Protein AF-A0A2T7UY51-F1 (afdb_monomer)

Secondary structure (DSSP, 8-state):
-------PPP---S-PPP-PPPPPHHHHHHHHTT--TT-S-HHHHHHHHHHHHHHHHHHHHHHHHHHHHHHHHHSPPPTT---TTSHHHHHHHHHHHHHHHHHHHT-GGGHHHHHHHHHHHHHHHHHHGGGGT----HHHHHHHHHHHHHHHHHHHHHHHHHHHHHHTTS-----HHHHHHHHHHHHHHHHHHHHHHHHHHHHHHHHHHHHHHHTTPPPPPPPPPPPPPPPPPPP--

Solvent-accessible surface area (backbone atoms only — not comparable to full-atom values): 13909 Å² total; per-residue (Å²): 131,87,84,88,84,92,75,82,81,77,80,80,71,94,64,79,76,78,80,72,76,77,76,48,73,68,55,49,50,41,62,74,66,65,64,60,92,69,83,77,45,72,64,59,58,50,52,52,51,52,54,49,51,47,44,48,50,13,49,53,50,25,52,53,42,49,53,50,50,49,55,69,63,59,47,68,62,67,89,85,71,67,75,85,74,66,59,59,37,51,51,34,17,50,50,31,14,60,29,38,20,44,38,23,39,47,38,59,83,41,46,81,56,51,51,62,50,52,45,51,48,43,50,50,48,44,68,47,24,50,81,46,71,41,83,62,51,74,62,43,44,49,21,24,45,52,12,33,55,53,19,37,54,53,15,46,59,48,36,51,56,50,46,53,74,75,51,67,88,76,63,84,80,61,56,70,70,52,51,54,50,49,50,52,49,51,51,50,53,52,50,51,54,53,48,56,51,52,52,52,51,50,54,51,54,51,50,53,50,51,52,54,52,61,74,64,55,76,82,81,78,78,76,81,79,80,80,79,80,81,81,84,81,83,87,76,135

Radius of gyration: 41.48 Å; Cα contacts (8 Å, |Δi|>4): 127; chains: 1; bounding box: 120×85×102 Å

Structure (mmCIF, N/CA/C/O backbone):
data_AF-A0A2T7UY51-F1
#
_entry.id   AF-A0A2T7UY51-F1
#
loop_
_atom_site.group_PDB
_atom_site.id
_atom_site.type_symbol
_atom_site.label_atom_id
_atom_site.label_alt_id
_atom_site.label_comp_id
_atom_site.label_asym_id
_atom_site.label_entity_id
_atom_site.label_seq_id
_atom_site.pdbx_PDB_ins_code
_atom_site.Cartn_x
_atom_site.Cartn_y
_atom_site.Cartn_z
_atom_site.occupancy
_atom_site.B_iso_or_equiv
_atom_site.auth_seq_id
_atom_site.auth_comp_id
_atom_site.auth_asym_id
_atom_site.auth_atom_id
_atom_site.pdbx_PDB_model_num
ATOM 1 N N . MET A 1 1 ? -21.934 21.124 75.826 1.00 37.38 1 MET A N 1
ATOM 2 C CA . MET A 1 1 ? -22.721 21.369 74.595 1.00 37.38 1 MET A CA 1
ATOM 3 C C . MET A 1 1 ? -23.613 20.149 74.420 1.00 37.38 1 MET A C 1
ATOM 5 O O . MET A 1 1 ? -23.049 19.090 74.230 1.00 37.38 1 MET A O 1
ATOM 9 N N . VAL A 1 2 ? -24.928 20.116 74.692 1.00 35.59 2 VAL A N 1
ATOM 10 C CA . VAL A 1 2 ? -26.037 21.015 74.280 1.00 35.59 2 VAL A CA 1
ATOM 11 C C . VAL A 1 2 ? -25.872 21.339 72.789 1.00 35.59 2 VAL A C 1
ATOM 13 O O . VAL A 1 2 ? -24.899 22.004 72.455 1.00 35.59 2 VAL A O 1
ATOM 16 N N . TYR A 1 3 ? -26.652 20.771 71.859 1.00 32.38 3 TYR A N 1
ATOM 17 C CA . TYR A 1 3 ? -28.096 20.989 71.699 1.00 32.38 3 TYR A CA 1
ATOM 18 C C . TYR A 1 3 ? -28.912 19.788 71.172 1.00 32.38 3 TYR A C 1
ATOM 20 O O . TYR A 1 3 ? -28.448 18.961 70.396 1.00 32.38 3 TYR A O 1
ATOM 28 N N . TRP A 1 4 ? -30.170 19.806 71.615 1.00 35.03 4 TRP A N 1
ATOM 29 C CA . TRP A 1 4 ? -31.386 19.127 71.167 1.00 35.03 4 TRP A CA 1
ATOM 30 C C . TRP A 1 4 ? -31.671 19.145 69.650 1.00 35.03 4 TRP A C 1
ATOM 32 O O . TRP A 1 4 ? -31.483 20.174 69.006 1.00 35.03 4 TRP A O 1
ATOM 42 N N . PHE A 1 5 ? -32.345 18.101 69.150 1.00 35.81 5 PHE A N 1
ATOM 43 C CA . PHE A 1 5 ? -33.400 18.267 68.141 1.00 35.81 5 PHE A CA 1
ATOM 44 C C . PHE A 1 5 ? -34.608 17.393 68.502 1.00 35.81 5 PHE A C 1
ATOM 46 O O . PHE A 1 5 ? -34.529 16.168 68.532 1.00 35.81 5 PHE A O 1
ATOM 53 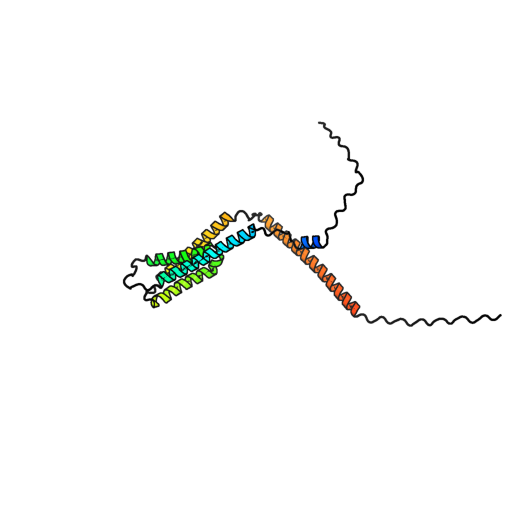N N . ASN A 1 6 ? -35.713 18.066 68.823 1.00 44.56 6 ASN A N 1
ATOM 54 C CA . ASN A 1 6 ? -37.040 17.494 69.000 1.00 44.56 6 ASN A CA 1
ATOM 55 C C . ASN A 1 6 ? -37.660 17.364 67.603 1.00 44.56 6 ASN A C 1
ATOM 57 O O . ASN A 1 6 ? -37.755 18.360 66.888 1.00 44.56 6 ASN A O 1
ATOM 61 N N . GLY A 1 7 ? -38.075 16.164 67.212 1.00 36.84 7 GLY A N 1
ATOM 62 C CA . GLY A 1 7 ? -38.758 15.922 65.946 1.00 36.84 7 GLY A CA 1
ATOM 63 C C . GLY A 1 7 ? -39.739 14.777 66.121 1.00 36.84 7 GLY A C 1
ATOM 64 O O . GLY A 1 7 ? -39.340 13.633 66.308 1.00 36.84 7 GLY A O 1
ATOM 65 N N . GLU A 1 8 ? -41.018 15.120 66.134 1.00 40.91 8 GLU A N 1
ATOM 66 C CA . GLU A 1 8 ? -42.156 14.225 66.299 1.00 40.91 8 GLU A CA 1
ATOM 67 C C . GLU A 1 8 ? -42.127 13.072 65.280 1.00 40.91 8 GLU A C 1
ATOM 69 O O . GLU A 1 8 ? -41.889 13.283 64.091 1.00 40.91 8 GLU A O 1
ATOM 74 N N . LEU A 1 9 ? -42.405 11.843 65.731 1.00 49.28 9 LEU A N 1
ATOM 75 C CA . LEU A 1 9 ? -42.656 10.719 64.828 1.00 49.28 9 LEU A CA 1
ATOM 76 C C . LEU A 1 9 ? -43.932 11.016 64.022 1.00 49.28 9 LEU A C 1
ATOM 78 O O . LEU A 1 9 ? -44.995 11.199 64.628 1.00 49.28 9 LEU A O 1
ATOM 82 N N . PRO A 1 10 ? -43.885 11.045 62.679 1.00 43.53 10 PRO A N 1
ATOM 83 C CA . PRO A 1 10 ? -45.088 11.249 61.894 1.00 43.53 10 PRO A CA 1
ATOM 84 C C . PRO A 1 10 ? -46.026 10.059 62.101 1.00 43.53 10 PRO A C 1
ATOM 86 O O . PRO A 1 10 ? -45.670 8.905 61.857 1.00 43.53 10 PRO A O 1
ATOM 89 N N . LYS A 1 11 ? -47.249 10.350 62.556 1.00 47.25 11 LYS A N 1
ATOM 90 C CA . LYS A 1 11 ? -48.355 9.390 62.595 1.00 47.25 11 LYS A CA 1
ATOM 91 C C . LYS A 1 11 ? -48.517 8.792 61.197 1.00 47.25 11 LYS A C 1
ATOM 93 O O . LYS A 1 11 ? -48.913 9.492 60.266 1.00 47.25 11 LYS A O 1
ATOM 98 N N . ALA A 1 12 ? -48.207 7.505 61.052 1.00 48.09 12 ALA A N 1
ATOM 99 C CA . ALA A 1 12 ? -48.448 6.760 59.828 1.00 48.09 12 ALA A CA 1
ATOM 100 C C . ALA A 1 12 ? -49.965 6.682 59.590 1.00 48.09 12 ALA A C 1
ATOM 102 O O . ALA A 1 12 ? -50.666 5.844 60.154 1.00 48.09 12 ALA A O 1
ATOM 103 N N . ASN A 1 13 ? -50.482 7.608 58.782 1.00 47.03 13 ASN A N 1
ATOM 104 C CA . ASN A 1 13 ? -51.818 7.516 58.213 1.00 47.03 13 ASN A CA 1
ATOM 105 C C . ASN A 1 13 ? -51.905 6.206 57.424 1.00 47.03 13 ASN A C 1
ATOM 107 O O . ASN A 1 13 ? -51.110 5.985 56.513 1.00 47.03 13 ASN A O 1
ATOM 111 N N . GLY A 1 14 ? -52.872 5.356 57.772 1.00 47.03 14 GLY A N 1
ATOM 112 C CA . GLY A 1 14 ? -53.124 4.055 57.153 1.00 47.03 14 GLY A CA 1
ATOM 113 C C . GLY A 1 14 ? -53.541 4.136 55.684 1.00 47.03 14 GLY A C 1
ATOM 114 O O . GLY A 1 14 ? -54.690 3.873 55.344 1.00 47.03 14 GLY A O 1
ATOM 115 N N . ARG A 1 15 ? -52.606 4.469 54.796 1.00 44.69 15 ARG A N 1
ATOM 116 C CA . ARG A 1 15 ? -52.729 4.231 53.357 1.00 44.69 15 ARG A CA 1
ATOM 117 C C . ARG A 1 15 ? -51.635 3.260 52.951 1.00 44.69 15 ARG A C 1
ATOM 119 O O . ARG A 1 15 ? -50.458 3.605 52.986 1.00 44.69 15 ARG A O 1
ATOM 126 N N . CYS A 1 16 ? -52.037 2.046 52.579 1.00 42.81 16 CYS A N 1
ATOM 127 C CA . CYS A 1 16 ? -51.170 1.135 51.845 1.00 42.81 16 CYS A CA 1
ATOM 128 C C . CYS A 1 16 ? -50.574 1.876 50.635 1.00 42.81 16 CYS A C 1
ATOM 130 O O . CYS A 1 16 ? -51.322 2.574 49.940 1.00 42.81 16 CYS A O 1
ATOM 132 N N . PRO A 1 17 ? -49.268 1.734 50.354 1.00 54.78 17 PRO A N 1
ATOM 133 C CA . PRO A 1 17 ? -48.736 2.161 49.069 1.00 54.78 17 PRO A CA 1
ATOM 134 C C . PRO A 1 17 ? -49.501 1.420 47.958 1.00 54.78 17 PRO A C 1
ATOM 136 O O . PRO A 1 17 ? -49.835 0.244 48.141 1.00 54.78 17 PRO A O 1
ATOM 139 N N . PRO A 1 18 ? -49.836 2.076 46.832 1.00 51.22 18 PRO A N 1
ATOM 140 C CA . PRO A 1 18 ? -50.479 1.385 45.725 1.00 51.22 18 PRO A CA 1
ATOM 141 C C . PRO A 1 18 ? -49.569 0.235 45.291 1.00 51.22 18 PRO A C 1
ATOM 143 O O . PRO A 1 18 ? -48.382 0.451 45.048 1.00 51.22 18 PRO A O 1
ATOM 146 N N . MET A 1 19 ? -50.116 -0.983 45.231 1.00 48.59 19 MET A N 1
ATOM 147 C CA . MET A 1 19 ? -49.415 -2.134 44.669 1.00 48.59 19 MET A CA 1
ATOM 148 C C . MET A 1 19 ? -48.977 -1.760 43.255 1.00 48.59 19 MET A C 1
ATOM 150 O O . MET A 1 19 ? -49.805 -1.618 42.352 1.00 48.59 19 MET A O 1
ATOM 154 N N . THR A 1 20 ? -47.678 -1.547 43.068 1.00 56.41 20 THR A N 1
ATOM 155 C CA . THR A 1 20 ? -47.105 -1.410 41.739 1.00 56.41 20 THR A CA 1
ATOM 156 C C . THR A 1 20 ? -47.375 -2.724 41.017 1.00 56.41 20 THR A C 1
ATOM 158 O O . THR A 1 20 ? -47.068 -3.810 41.510 1.00 56.41 20 THR A O 1
ATOM 161 N N . ARG A 1 21 ? -48.074 -2.629 39.886 1.00 60.22 21 ARG A N 1
ATOM 162 C CA . ARG A 1 21 ? -48.453 -3.775 39.060 1.00 60.22 21 ARG A CA 1
ATOM 163 C C . ARG A 1 21 ? -47.192 -4.597 38.777 1.00 60.22 21 ARG A C 1
ATOM 165 O O . ARG A 1 21 ? -46.192 -4.031 38.340 1.00 60.22 21 ARG A O 1
ATOM 172 N N . SER A 1 22 ? -47.225 -5.904 39.038 1.00 60.81 22 SER A N 1
ATOM 173 C CA . SER A 1 22 ? -46.126 -6.795 38.659 1.00 60.81 22 SER A CA 1
ATOM 174 C C . SER A 1 22 ? -45.836 -6.611 37.162 1.00 60.81 22 SER A C 1
ATOM 176 O O . SER A 1 22 ? -46.805 -6.605 36.393 1.00 60.81 22 SER A O 1
ATOM 178 N N . PRO A 1 23 ? -44.565 -6.463 36.740 1.00 65.38 23 PRO A N 1
ATOM 179 C CA . PRO A 1 23 ? -44.225 -6.267 35.334 1.00 65.38 23 PRO A CA 1
ATOM 180 C C . PRO A 1 23 ? -44.875 -7.359 34.491 1.00 65.38 23 PRO A C 1
ATOM 182 O O . PRO A 1 23 ? -44.799 -8.535 34.870 1.00 65.38 23 PRO A O 1
ATOM 185 N N . SER A 1 24 ? -45.544 -6.976 33.402 1.00 78.50 24 SER A N 1
ATOM 186 C CA . SER A 1 24 ? -46.202 -7.954 32.538 1.00 78.50 24 SER A CA 1
ATOM 187 C C . SER A 1 24 ? -45.158 -8.919 31.952 1.00 78.50 24 SER A C 1
ATOM 189 O O . SER A 1 24 ? -43.975 -8.568 31.873 1.00 78.50 24 SER A O 1
ATOM 191 N N . PRO A 1 25 ? -45.545 -10.142 31.550 1.00 70.62 25 PRO A N 1
ATOM 192 C CA . PRO A 1 25 ? -44.625 -11.074 30.898 1.00 70.62 25 PRO A CA 1
ATOM 193 C C . PRO A 1 25 ? -43.895 -10.439 29.707 1.00 70.62 25 PRO A C 1
ATOM 195 O O . PRO A 1 25 ? -42.703 -10.673 29.525 1.00 70.62 25 PRO A O 1
ATOM 198 N N . ASP A 1 26 ? -44.575 -9.552 28.978 1.00 70.75 26 ASP A N 1
ATOM 199 C CA . ASP A 1 26 ? -44.018 -8.806 27.849 1.00 70.75 26 ASP A CA 1
ATOM 200 C C . ASP A 1 26 ? -42.965 -7.777 28.286 1.00 70.75 26 ASP A C 1
ATOM 202 O O . ASP A 1 26 ? -41.946 -7.609 27.616 1.00 70.75 26 ASP A O 1
ATOM 206 N N . ASP A 1 27 ? -43.163 -7.122 29.434 1.00 69.31 27 ASP A N 1
ATOM 207 C CA . ASP A 1 27 ? -42.180 -6.192 30.007 1.00 69.31 27 ASP A CA 1
ATOM 208 C C . ASP A 1 27 ? -40.924 -6.936 30.477 1.00 69.31 27 ASP A C 1
ATOM 210 O O . ASP A 1 27 ? -39.803 -6.455 30.307 1.00 69.31 27 ASP A O 1
ATOM 214 N N . ARG A 1 28 ? -41.099 -8.148 31.019 1.00 70.38 28 ARG A N 1
ATOM 215 C CA . ARG A 1 28 ? -39.989 -9.028 31.416 1.00 70.38 28 ARG A CA 1
ATOM 216 C C . ARG A 1 28 ? -39.234 -9.561 30.204 1.00 70.38 28 ARG A C 1
ATOM 218 O O . ARG A 1 28 ? -38.007 -9.567 30.212 1.00 70.38 28 ARG A O 1
ATOM 225 N N . LEU A 1 29 ? -39.950 -9.949 29.150 1.00 63.75 29 LEU A N 1
ATOM 226 C CA . LEU A 1 29 ? -39.361 -10.388 27.885 1.00 63.75 29 LEU A CA 1
ATOM 227 C C . LEU A 1 29 ? -38.552 -9.269 27.225 1.00 63.75 29 LEU A C 1
ATOM 229 O O . LEU A 1 29 ? -37.437 -9.520 26.779 1.00 63.75 29 LEU 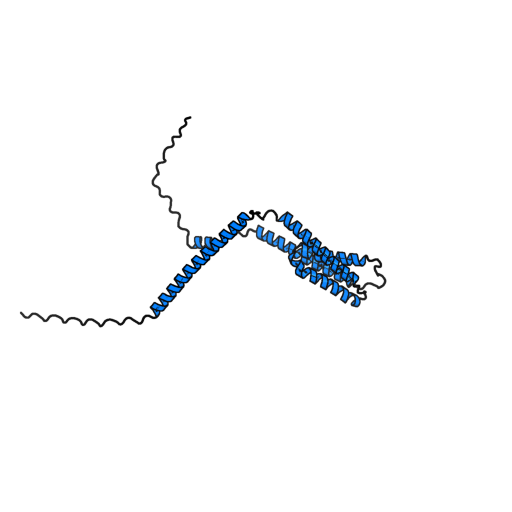A O 1
ATOM 233 N N . LYS A 1 30 ? -39.050 -8.028 27.228 1.00 64.19 30 LYS A N 1
ATOM 234 C CA . LYS A 1 30 ? -38.309 -6.864 26.712 1.00 64.19 30 LYS A CA 1
ATOM 235 C C . LYS A 1 30 ? -37.050 -6.558 27.521 1.00 64.19 30 LYS A C 1
ATOM 237 O O . LYS A 1 30 ? -36.013 -6.263 26.932 1.00 64.19 30 LYS A O 1
ATOM 242 N N . ALA A 1 31 ? -37.121 -6.680 28.848 1.00 62.12 3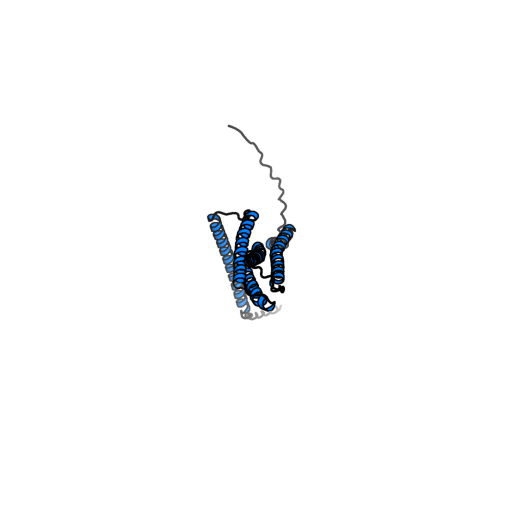1 ALA A N 1
ATOM 243 C CA . ALA A 1 31 ? -35.966 -6.494 29.724 1.00 62.12 31 ALA A CA 1
ATOM 244 C C . ALA A 1 31 ? -34.891 -7.581 29.518 1.00 62.12 31 ALA A C 1
ATOM 246 O O . ALA A 1 31 ? -33.710 -7.256 29.453 1.00 62.12 31 ALA A O 1
ATOM 247 N N . ILE A 1 32 ? -35.290 -8.849 29.345 1.00 58.66 32 ILE A N 1
ATOM 248 C CA . ILE A 1 32 ? -34.374 -9.974 29.065 1.00 58.66 32 ILE A CA 1
ATOM 249 C C . ILE A 1 32 ? -33.762 -9.864 27.662 1.00 58.66 32 ILE A C 1
ATOM 251 O O . ILE A 1 32 ? -32.604 -10.220 27.458 1.00 58.66 32 ILE A O 1
ATOM 255 N N . ARG A 1 33 ? -34.515 -9.345 26.685 1.00 66.50 33 ARG A N 1
ATOM 256 C CA . ARG A 1 33 ? -34.057 -9.200 25.295 1.00 66.50 33 ARG A CA 1
ATOM 257 C C . ARG A 1 33 ? -33.079 -8.040 25.087 1.00 66.50 33 ARG A C 1
ATOM 259 O O . ARG A 1 33 ? -32.552 -7.899 23.989 1.00 66.50 33 ARG A O 1
ATOM 266 N N . GLY A 1 34 ? -32.845 -7.207 26.106 1.00 50.66 34 GLY A N 1
ATOM 267 C CA . GLY A 1 34 ? -31.955 -6.048 26.001 1.00 50.66 34 GLY A CA 1
ATOM 268 C C . GLY A 1 34 ? -32.417 -5.017 24.965 1.00 50.66 34 GLY A C 1
ATOM 269 O O . GLY A 1 34 ? -31.625 -4.192 24.514 1.00 50.66 34 GLY A O 1
ATOM 270 N N . GLU A 1 35 ? -33.690 -5.047 24.562 1.00 50.06 35 GLU A N 1
ATOM 271 C CA . GLU A 1 35 ? -34.240 -4.091 23.606 1.00 50.06 35 GLU A CA 1
ATOM 272 C C . GLU A 1 35 ? -34.571 -2.795 24.345 1.00 50.06 35 GLU A C 1
ATOM 274 O O . GLU A 1 35 ? -35.718 -2.524 24.694 1.00 50.06 35 GLU A O 1
ATOM 279 N N . VAL A 1 36 ? -33.547 -1.976 24.587 1.00 50.66 36 VAL A N 1
ATOM 280 C CA . VAL A 1 36 ? -33.733 -0.541 24.813 1.00 50.66 36 VAL A CA 1
ATOM 281 C C . VAL A 1 36 ? -34.138 0.058 23.459 1.00 50.66 36 VAL A C 1
ATOM 283 O O . VAL A 1 36 ? -33.294 0.124 22.557 1.00 50.66 36 VAL A O 1
ATOM 286 N N . PRO A 1 37 ? -35.398 0.491 23.253 1.00 47.19 37 PRO A N 1
ATOM 287 C CA . PRO A 1 37 ? -35.810 1.085 21.989 1.00 47.19 37 PRO A CA 1
ATOM 288 C C . PRO A 1 37 ? -35.110 2.444 21.863 1.00 47.19 37 PRO A C 1
ATOM 290 O O . PRO A 1 37 ? -35.493 3.407 22.522 1.00 47.19 37 PRO A O 1
ATOM 293 N N . GLY A 1 38 ? -34.037 2.501 21.068 1.00 52.53 38 GLY A N 1
ATOM 294 C CA . GLY A 1 38 ? -33.270 3.728 20.814 1.00 52.53 38 GLY A CA 1
ATOM 295 C C . GLY A 1 38 ? -31.749 3.642 20.996 1.00 52.53 38 GLY A C 1
ATOM 296 O O . GLY A 1 38 ? -31.071 4.629 20.730 1.00 52.53 38 GLY A O 1
ATOM 297 N N . ALA A 1 39 ? -31.179 2.498 21.391 1.00 48.09 39 ALA A N 1
ATOM 298 C CA . ALA A 1 39 ? -29.736 2.379 21.664 1.00 48.09 39 ALA A CA 1
ATOM 299 C C . ALA A 1 39 ? -28.830 2.139 20.429 1.00 48.09 39 ALA A C 1
ATOM 301 O O . ALA A 1 39 ? -27.678 1.743 20.570 1.00 48.09 39 ALA A O 1
ATOM 302 N N . THR A 1 40 ? -29.302 2.420 19.211 1.00 52.94 40 THR A N 1
ATOM 303 C CA . THR A 1 40 ? -28.427 2.646 18.045 1.00 52.94 40 THR A CA 1
ATOM 304 C C . THR A 1 40 ? -28.697 4.049 17.510 1.00 52.94 40 THR A C 1
ATOM 306 O O . THR A 1 40 ? -29.456 4.260 16.570 1.00 52.94 40 THR A O 1
ATOM 309 N N . GLY A 1 41 ? -28.149 5.055 18.193 1.00 57.66 41 GLY A N 1
ATOM 310 C CA . GLY A 1 41 ? -28.334 6.449 17.794 1.00 57.66 41 GLY A CA 1
ATOM 311 C C . GLY A 1 41 ? -27.791 6.733 16.380 1.00 57.66 41 GLY A C 1
ATOM 312 O O . GLY A 1 41 ? -26.857 6.070 15.932 1.00 57.66 41 GLY A O 1
ATOM 313 N N . PRO A 1 42 ? -28.289 7.772 15.682 1.00 66.94 42 PRO A N 1
ATOM 314 C CA . PRO A 1 42 ? -27.785 8.185 14.364 1.00 66.94 42 PRO A CA 1
ATOM 315 C C . PRO A 1 42 ? -26.279 8.505 14.368 1.00 66.94 42 PRO A C 1
ATOM 317 O O . PRO A 1 42 ? -25.619 8.420 13.337 1.00 66.94 42 PRO A O 1
ATOM 320 N N . LEU A 1 43 ? -25.715 8.818 15.538 1.00 54.19 43 LEU A N 1
ATOM 321 C CA . LEU A 1 43 ? -24.288 9.060 15.733 1.00 54.19 43 LEU A CA 1
ATOM 322 C C . LEU A 1 43 ? -23.429 7.802 15.536 1.00 54.19 43 LEU A C 1
ATOM 324 O O . LEU A 1 43 ? -22.371 7.905 14.921 1.00 54.19 43 LEU A O 1
ATOM 328 N N . SER A 1 44 ? -23.871 6.614 15.975 1.00 55.47 44 SER A N 1
ATOM 329 C CA . SER A 1 44 ? -23.102 5.382 15.740 1.00 55.47 44 SER A CA 1
ATOM 330 C C . SER A 1 44 ? -23.124 4.989 14.261 1.00 55.47 44 SER A C 1
ATOM 332 O O . SER A 1 44 ? -22.093 4.594 13.721 1.00 55.47 44 SER A O 1
ATOM 334 N N . ALA A 1 45 ? -24.245 5.208 13.565 1.00 63.41 45 ALA A N 1
ATOM 335 C CA . ALA A 1 45 ? -24.333 5.035 12.114 1.00 63.41 45 ALA A CA 1
ATOM 336 C C . ALA A 1 45 ? -23.409 6.003 11.343 1.00 63.41 45 ALA A C 1
ATOM 338 O O . ALA A 1 45 ? -22.753 5.595 10.384 1.00 63.41 45 ALA A O 1
ATOM 339 N N . LEU A 1 46 ? -23.296 7.263 11.783 1.00 64.94 46 LEU A N 1
ATOM 340 C CA . LEU A 1 46 ? -22.383 8.252 11.192 1.00 64.94 46 LEU A CA 1
ATOM 341 C C . LEU A 1 46 ? -20.903 7.907 11.431 1.00 64.94 46 LEU A C 1
ATOM 343 O O . LEU A 1 46 ? -20.098 8.012 10.507 1.00 64.94 46 LEU A O 1
ATOM 347 N N . ILE A 1 47 ? -20.539 7.442 12.630 1.00 65.12 47 ILE A N 1
ATOM 348 C CA . ILE A 1 47 ? -19.165 7.023 12.971 1.00 65.12 47 ILE A CA 1
ATOM 349 C C . ILE A 1 47 ? -18.755 5.766 12.182 1.00 65.12 47 ILE A C 1
ATOM 351 O O . ILE A 1 47 ? -17.641 5.689 11.650 1.00 65.12 47 ILE A O 1
ATOM 355 N N . VAL A 1 48 ? -19.665 4.797 12.037 1.00 66.06 48 VAL A N 1
ATOM 356 C CA . VAL A 1 48 ? -19.454 3.610 11.189 1.00 66.06 48 VAL A CA 1
ATOM 357 C C . VAL A 1 48 ? -19.290 4.018 9.720 1.00 66.06 48 VAL A C 1
ATOM 359 O O . VAL A 1 48 ? -18.383 3.527 9.048 1.00 66.06 48 VAL A O 1
ATOM 362 N N . GLY A 1 49 ? -20.084 4.975 9.230 1.00 72.62 49 GLY A N 1
ATOM 363 C CA . GLY A 1 49 ? -19.921 5.537 7.885 1.00 72.62 49 GLY A CA 1
ATOM 364 C C . GLY A 1 49 ? -18.567 6.227 7.682 1.00 72.62 49 GLY A C 1
ATOM 365 O O . GLY A 1 49 ? -17.901 6.003 6.672 1.00 72.62 49 GLY A O 1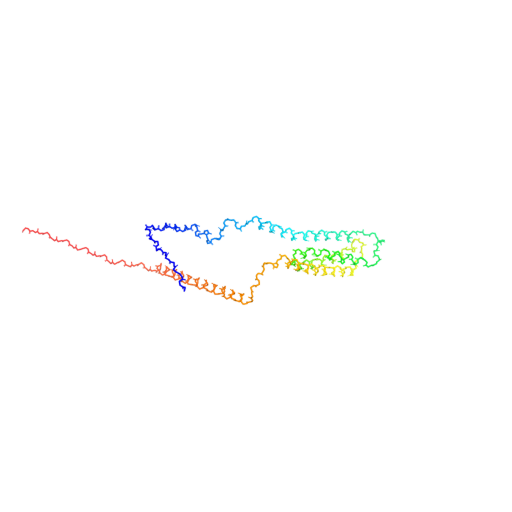
ATOM 366 N N . GLN A 1 50 ? -18.112 7.006 8.665 1.00 80.06 50 GLN A N 1
ATOM 367 C CA . GLN A 1 50 ? -16.848 7.744 8.603 1.00 80.06 50 GLN A CA 1
ATOM 368 C C . GLN A 1 50 ? -15.622 6.815 8.562 1.00 80.06 50 GLN A C 1
ATOM 370 O O . GLN A 1 50 ? -14.706 7.018 7.761 1.00 80.06 50 GLN A O 1
ATOM 375 N N . THR A 1 51 ? -15.600 5.774 9.397 1.00 78.75 51 THR A N 1
ATOM 376 C CA . THR A 1 51 ? -14.502 4.787 9.428 1.00 78.75 51 THR A CA 1
ATOM 377 C C . THR A 1 51 ? -14.494 3.895 8.189 1.00 78.75 51 THR A C 1
ATOM 379 O O . THR A 1 51 ? -13.426 3.547 7.678 1.00 78.75 51 THR A O 1
ATOM 382 N N . TRP A 1 52 ? -15.674 3.575 7.653 1.00 82.94 52 TRP A N 1
ATOM 383 C CA . TRP A 1 52 ? -15.811 2.891 6.374 1.00 82.94 52 TRP A CA 1
ATOM 384 C C . TRP A 1 52 ? -15.233 3.737 5.230 1.00 82.94 52 TRP A C 1
ATOM 386 O O . TRP A 1 52 ? -14.349 3.258 4.521 1.00 82.94 52 TRP A O 1
ATOM 396 N N . LEU A 1 53 ? -15.619 5.013 5.106 1.00 86.31 53 LEU A N 1
ATOM 397 C CA . LEU A 1 53 ? -15.088 5.921 4.077 1.00 86.31 53 LEU A CA 1
ATOM 398 C C . LEU A 1 53 ? -13.560 6.058 4.145 1.00 86.31 53 LEU A C 1
ATOM 400 O O . LEU A 1 53 ? -12.894 5.985 3.114 1.00 86.31 53 LEU A O 1
ATOM 404 N N . TRP A 1 54 ? -12.997 6.180 5.350 1.00 84.25 54 TRP A N 1
ATOM 405 C CA . TRP A 1 54 ? -11.548 6.241 5.567 1.00 84.25 54 TRP A CA 1
ATOM 406 C C . TRP A 1 54 ? -10.816 4.972 5.104 1.00 84.25 54 TRP A C 1
ATOM 408 O O . TRP A 1 54 ? -9.782 5.032 4.441 1.00 84.25 54 TRP A O 1
ATOM 418 N N . ARG A 1 55 ? -11.361 3.789 5.409 1.00 87.81 55 ARG A N 1
ATOM 419 C CA . ARG A 1 55 ? -10.769 2.513 4.970 1.00 87.81 55 ARG A CA 1
ATOM 420 C C . ARG A 1 55 ? -10.813 2.374 3.451 1.00 87.81 55 ARG A C 1
ATOM 422 O O . ARG A 1 55 ? -9.877 1.825 2.864 1.00 87.81 55 ARG A O 1
ATOM 429 N N . TRP A 1 56 ? -11.889 2.831 2.818 1.00 88.69 56 TRP A N 1
ATOM 430 C CA . TRP A 1 56 ? -12.054 2.760 1.367 1.00 88.69 56 TRP A CA 1
ATOM 431 C C . TRP A 1 56 ? -11.198 3.784 0.624 1.00 88.69 56 TRP A C 1
ATOM 433 O O . TRP A 1 56 ? -10.645 3.444 -0.421 1.00 88.69 56 TRP A O 1
ATOM 443 N N . SER A 1 57 ? -11.004 4.988 1.170 1.00 91.62 57 SER A N 1
ATOM 444 C CA . SER A 1 57 ? -10.191 6.022 0.519 1.00 91.62 57 SER A CA 1
ATOM 445 C C . SER A 1 57 ? -8.750 5.569 0.283 1.00 91.62 57 SER A C 1
ATOM 447 O O . SER A 1 57 ? -8.196 5.846 -0.777 1.00 91.62 57 SER A O 1
ATOM 449 N N . GLY A 1 58 ? -8.160 4.811 1.215 1.00 91.44 58 GLY A N 1
ATOM 450 C CA . GLY A 1 58 ? -6.813 4.257 1.046 1.00 91.44 58 GLY A CA 1
ATOM 451 C C . GLY A 1 58 ? -6.705 3.241 -0.092 1.00 91.44 58 GLY A C 1
ATOM 452 O O . GLY A 1 58 ? -5.728 3.260 -0.836 1.00 91.44 58 GLY A O 1
ATOM 453 N N . LEU A 1 59 ? -7.727 2.396 -0.278 1.00 93.56 59 LEU A N 1
ATOM 454 C CA . LEU A 1 59 ? -7.777 1.446 -1.396 1.00 93.56 59 LEU A CA 1
ATOM 455 C C . LEU A 1 59 ? -7.974 2.160 -2.729 1.00 93.56 59 LEU A C 1
ATOM 457 O O . LEU A 1 59 ? -7.267 1.860 -3.684 1.00 93.56 59 LEU A O 1
ATOM 461 N N . VAL A 1 60 ? -8.906 3.116 -2.791 1.00 95.38 60 VAL A N 1
ATOM 462 C CA . VAL A 1 60 ? -9.164 3.899 -4.007 1.00 95.38 60 VAL A CA 1
ATOM 463 C C . VAL A 1 60 ? -7.902 4.647 -4.428 1.00 95.38 60 VAL A C 1
ATOM 465 O O . VAL A 1 60 ? -7.501 4.556 -5.586 1.00 95.38 60 VAL A O 1
ATOM 468 N N . LEU A 1 61 ? -7.235 5.320 -3.487 1.00 94.44 61 LEU A N 1
ATOM 469 C CA . LEU A 1 61 ? -5.988 6.025 -3.767 1.00 94.44 61 LEU A CA 1
ATOM 470 C C . LEU A 1 61 ? -4.876 5.062 -4.206 1.00 94.44 61 LEU A C 1
ATOM 472 O O . LEU A 1 61 ? -4.188 5.346 -5.183 1.00 94.44 61 LEU A O 1
ATOM 476 N N . GLY A 1 62 ? -4.740 3.907 -3.548 1.00 94.94 62 GLY A N 1
ATOM 477 C CA . GLY A 1 62 ? -3.789 2.869 -3.950 1.00 94.94 62 GLY A CA 1
ATOM 478 C C . GLY A 1 62 ? -4.036 2.365 -5.375 1.00 94.94 62 GLY A C 1
ATOM 479 O O . GLY A 1 62 ? -3.110 2.303 -6.175 1.00 94.94 62 GLY A O 1
ATOM 480 N N . VAL A 1 63 ? -5.289 2.082 -5.741 1.00 95.81 63 VAL A N 1
ATOM 481 C CA . VAL A 1 63 ? -5.649 1.665 -7.108 1.00 95.81 63 VAL A CA 1
ATOM 482 C C . VAL A 1 63 ? -5.349 2.769 -8.120 1.00 95.81 63 VAL A C 1
ATOM 484 O O . VAL A 1 63 ? -4.763 2.494 -9.165 1.00 95.81 63 VAL A O 1
ATOM 487 N N . MET A 1 64 ? -5.696 4.022 -7.818 1.00 96.19 64 MET A N 1
ATOM 488 C CA . MET A 1 64 ? -5.384 5.150 -8.698 1.00 96.19 64 MET A CA 1
ATOM 489 C C . MET A 1 64 ? -3.876 5.311 -8.917 1.00 96.19 64 MET A C 1
ATOM 491 O O . MET A 1 64 ? -3.442 5.500 -10.052 1.00 96.19 64 MET A O 1
ATOM 495 N N . LEU A 1 65 ? -3.077 5.195 -7.854 1.00 95.19 65 LEU A N 1
ATOM 496 C CA . LEU A 1 65 ? -1.618 5.253 -7.940 1.00 95.19 65 LEU A CA 1
ATOM 497 C C . LEU A 1 65 ? -1.048 4.065 -8.715 1.00 95.19 65 LEU A C 1
ATOM 499 O O . LEU A 1 65 ? -0.155 4.261 -9.534 1.00 95.19 65 LEU A O 1
ATOM 503 N N . ALA A 1 66 ? -1.587 2.858 -8.528 1.00 95.19 66 ALA A N 1
ATOM 504 C CA . ALA A 1 66 ? -1.176 1.691 -9.299 1.00 95.19 66 ALA A CA 1
ATOM 505 C C . ALA A 1 66 ? -1.391 1.939 -10.797 1.00 95.19 66 ALA A C 1
ATOM 507 O O . ALA A 1 66 ? -0.447 1.820 -11.576 1.00 95.19 66 ALA A O 1
ATOM 508 N N . LEU A 1 67 ? -2.592 2.373 -11.191 1.00 95.00 67 LEU A N 1
ATOM 509 C CA . LEU A 1 67 ? -2.916 2.686 -12.585 1.00 95.00 67 LEU A CA 1
ATOM 510 C C . LEU A 1 67 ? -2.023 3.792 -13.159 1.00 95.00 67 LEU A C 1
ATOM 512 O O . LEU A 1 67 ? -1.581 3.691 -14.306 1.00 95.00 67 LEU A O 1
ATOM 516 N N . LEU A 1 68 ? -1.726 4.825 -12.367 1.00 94.12 68 LEU A N 1
ATOM 517 C CA . LEU A 1 68 ? -0.808 5.892 -12.757 1.00 94.12 68 LEU A CA 1
ATOM 518 C C . LEU A 1 68 ? 0.605 5.349 -13.013 1.00 94.12 68 LEU A C 1
ATOM 520 O O . LEU A 1 68 ? 1.190 5.646 -14.053 1.00 94.12 68 LEU A O 1
ATOM 524 N N . ILE A 1 69 ? 1.128 4.516 -12.108 1.00 92.81 69 ILE A N 1
ATOM 525 C CA . ILE A 1 69 ? 2.448 3.884 -12.243 1.00 92.81 69 ILE A CA 1
ATOM 526 C C . ILE A 1 69 ? 2.491 2.996 -13.491 1.00 92.81 69 ILE A C 1
ATOM 528 O O . ILE A 1 69 ? 3.414 3.140 -14.290 1.00 92.81 69 ILE A O 1
ATOM 532 N N . ALA A 1 70 ? 1.488 2.140 -13.718 1.00 91.69 70 ALA A N 1
ATOM 533 C CA . ALA A 1 70 ? 1.408 1.324 -14.936 1.00 91.69 70 ALA A CA 1
ATOM 534 C C . ALA A 1 70 ? 1.395 2.196 -16.195 1.00 91.69 70 ALA A C 1
ATOM 536 O O . ALA A 1 70 ? 2.122 1.923 -17.143 1.00 91.69 70 ALA A O 1
ATOM 537 N N . SER A 1 71 ? 0.612 3.275 -16.198 1.00 89.00 71 SER A N 1
ATOM 538 C CA . SER A 1 71 ? 0.525 4.180 -17.349 1.00 89.00 71 SER A CA 1
ATOM 539 C C . SER A 1 71 ? 1.870 4.852 -17.649 1.00 89.00 71 SER A C 1
ATOM 541 O O . SER A 1 71 ? 2.265 4.958 -18.806 1.00 89.00 71 SER A O 1
ATOM 543 N N . LEU A 1 72 ? 2.605 5.281 -16.620 1.00 88.00 72 LEU A N 1
ATOM 544 C CA . LEU A 1 72 ? 3.909 5.939 -16.773 1.00 88.00 72 LEU A CA 1
ATOM 545 C C . LEU A 1 72 ? 5.036 4.970 -17.170 1.00 88.00 72 LEU A C 1
ATOM 547 O O . LEU A 1 72 ? 5.941 5.344 -17.916 1.00 88.00 72 LEU A O 1
ATOM 551 N N . THR A 1 73 ? 4.985 3.731 -16.683 1.00 85.56 73 THR A N 1
ATOM 552 C CA . THR A 1 73 ? 6.041 2.726 -16.900 1.00 85.56 73 THR A CA 1
ATOM 553 C C . THR A 1 73 ? 5.839 1.921 -18.182 1.00 85.56 73 THR A C 1
ATOM 555 O O . THR A 1 73 ? 6.813 1.595 -18.856 1.00 85.56 73 THR A O 1
ATOM 558 N N . LEU A 1 74 ? 4.588 1.648 -18.56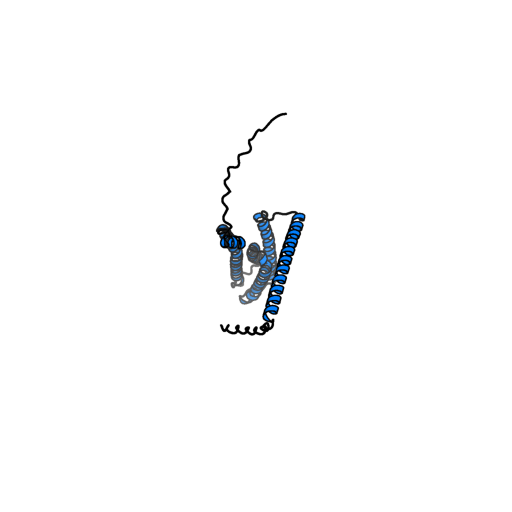4 1.00 85.75 74 LEU A N 1
ATOM 559 C CA . LEU A 1 74 ? 4.243 0.841 -19.739 1.00 85.75 74 LEU A CA 1
ATOM 560 C C . LEU A 1 74 ? 3.939 1.673 -20.988 1.00 85.75 74 LEU A C 1
ATOM 562 O O . LEU A 1 74 ? 3.661 1.113 -22.049 1.00 85.75 74 LEU A O 1
ATOM 566 N N . THR A 1 75 ? 4.000 3.004 -20.904 1.00 84.56 75 THR A N 1
ATOM 567 C CA . THR A 1 75 ? 3.952 3.836 -22.107 1.00 84.56 75 THR A CA 1
ATOM 568 C C . THR A 1 75 ? 5.244 3.663 -22.913 1.00 84.56 75 THR A C 1
ATOM 570 O O . THR A 1 75 ? 6.341 3.766 -22.342 1.00 84.56 75 THR A O 1
ATOM 573 N N . PRO A 1 76 ? 5.146 3.413 -24.235 1.00 75.25 76 PRO A N 1
ATOM 574 C CA . PRO A 1 76 ? 6.315 3.314 -25.096 1.00 75.25 76 PRO A CA 1
ATOM 575 C C . PRO A 1 76 ? 7.077 4.640 -25.058 1.00 75.25 76 PRO A C 1
ATOM 577 O O . PRO A 1 76 ? 6.534 5.682 -25.434 1.00 75.25 76 PRO A O 1
ATOM 580 N N . LEU A 1 77 ? 8.325 4.618 -24.592 1.00 65.12 77 LEU A N 1
ATOM 581 C CA . LEU A 1 77 ? 9.203 5.777 -24.698 1.00 65.12 77 LEU A CA 1
ATOM 582 C C . LEU A 1 77 ? 10.066 5.652 -25.957 1.00 65.12 77 LEU A C 1
ATOM 584 O O . LEU A 1 77 ? 10.596 4.575 -26.227 1.00 65.12 77 LEU A O 1
ATOM 588 N N . PRO A 1 78 ? 10.250 6.743 -26.722 1.00 60.28 78 PRO A N 1
ATOM 589 C CA . PRO A 1 78 ? 11.261 6.772 -27.767 1.00 60.28 78 PRO A CA 1
ATOM 590 C C . PRO A 1 78 ? 12.642 6.567 -27.131 1.00 60.28 78 PRO A C 1
ATOM 592 O O . PRO A 1 78 ? 12.946 7.174 -26.101 1.00 60.28 78 PRO A O 1
ATOM 595 N N . ALA A 1 79 ? 13.469 5.729 -27.762 1.00 56.19 79 ALA A N 1
ATOM 596 C CA . ALA A 1 79 ? 14.772 5.252 -27.274 1.00 56.19 79 ALA A CA 1
ATOM 597 C C . ALA A 1 79 ? 15.776 6.361 -26.882 1.00 56.19 79 ALA A C 1
ATOM 599 O O . ALA A 1 79 ? 16.798 6.095 -26.263 1.00 56.19 79 ALA A O 1
ATOM 600 N N . GLU A 1 80 ? 15.477 7.610 -27.226 1.00 54.31 80 GLU A N 1
ATOM 601 C CA . GLU A 1 80 ? 16.302 8.797 -27.011 1.00 54.31 80 GLU A CA 1
ATOM 602 C C . GLU A 1 80 ? 16.110 9.426 -25.617 1.00 54.31 80 GLU A C 1
ATOM 604 O O . GLU A 1 80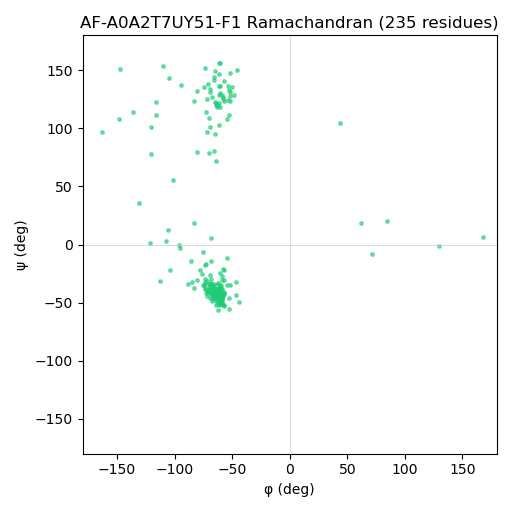 ? 16.920 10.245 -25.189 1.00 54.31 80 GLU A O 1
ATOM 609 N N . ARG A 1 81 ? 15.059 9.038 -24.875 1.00 54.72 81 ARG A N 1
ATOM 610 C CA . ARG A 1 81 ? 14.803 9.483 -23.491 1.00 54.72 81 ARG A CA 1
ATOM 611 C C . ARG A 1 81 ? 15.202 8.426 -22.465 1.00 54.72 81 ARG A C 1
ATOM 613 O O . ARG A 1 81 ? 14.407 8.030 -21.618 1.00 54.72 81 ARG A O 1
ATOM 620 N N . ILE A 1 82 ? 16.455 7.990 -22.516 1.00 55.97 82 ILE A N 1
ATOM 621 C CA . ILE A 1 82 ? 17.050 7.281 -21.381 1.00 55.97 82 ILE A CA 1
ATOM 622 C C . ILE A 1 82 ? 17.303 8.339 -20.305 1.00 55.97 82 ILE A C 1
ATOM 624 O O . ILE A 1 82 ? 18.094 9.257 -20.512 1.00 55.97 82 ILE A O 1
ATOM 628 N N . MET A 1 83 ? 16.607 8.256 -19.170 1.00 56.16 83 MET A N 1
ATOM 629 C CA . MET A 1 83 ? 16.878 9.101 -18.003 1.00 56.16 83 MET A CA 1
ATOM 630 C C . MET A 1 83 ? 18.219 8.672 -17.391 1.00 56.16 83 MET A C 1
ATOM 632 O O . MET A 1 83 ? 18.301 7.935 -16.414 1.00 56.16 83 MET A O 1
ATOM 636 N N . THR A 1 84 ? 19.309 9.109 -18.017 1.00 53.50 84 THR A N 1
ATOM 637 C CA . THR A 1 84 ? 20.681 8.829 -17.600 1.00 53.50 84 THR A CA 1
ATOM 638 C C . THR A 1 84 ? 20.995 9.626 -16.337 1.00 53.50 84 THR A C 1
ATOM 640 O O . THR A 1 84 ? 21.316 10.811 -16.411 1.00 53.50 84 THR A O 1
A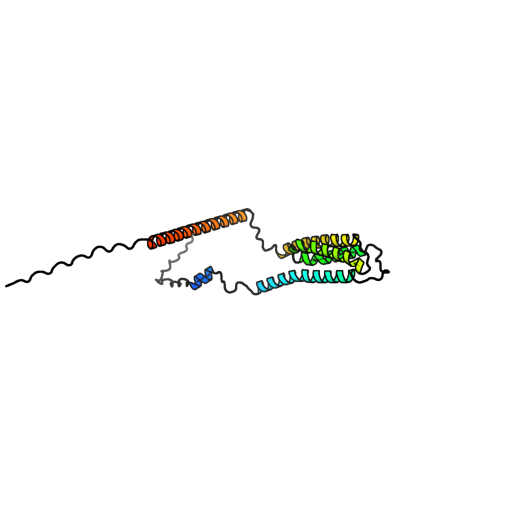TOM 643 N N . GLY A 1 85 ? 20.875 9.001 -15.164 1.00 61.81 85 GLY A N 1
ATOM 644 C CA . GLY A 1 85 ? 21.282 9.650 -13.910 1.00 61.81 85 GLY A CA 1
ATOM 645 C C . GLY A 1 85 ? 20.854 8.996 -12.597 1.00 61.81 85 GLY A C 1
ATOM 646 O O . GLY A 1 85 ? 21.033 9.612 -11.554 1.00 61.81 85 GLY A O 1
ATOM 647 N N . GLY A 1 86 ? 20.252 7.801 -12.599 1.00 69.62 86 GLY A N 1
ATOM 648 C CA . GLY A 1 86 ? 19.821 7.125 -11.362 1.00 69.62 86 GLY A CA 1
ATOM 649 C C . GLY A 1 86 ? 18.611 7.757 -10.658 1.00 69.62 86 GLY A C 1
ATOM 650 O O . GLY A 1 86 ? 18.056 7.141 -9.754 1.00 69.62 86 GLY A O 1
ATOM 651 N N . ILE A 1 87 ? 18.157 8.934 -11.104 1.00 81.75 87 ILE A N 1
ATOM 652 C CA . ILE A 1 87 ? 16.908 9.581 -10.670 1.00 81.75 87 ILE A CA 1
ATOM 653 C C . ILE A 1 87 ? 15.695 8.676 -10.942 1.00 81.75 87 ILE A C 1
ATOM 655 O O . ILE A 1 87 ? 14.743 8.689 -10.168 1.00 81.75 87 ILE A O 1
ATOM 659 N N . ASP A 1 88 ? 15.760 7.850 -11.986 1.00 82.50 88 ASP A N 1
ATOM 660 C CA . ASP A 1 88 ? 14.730 6.860 -12.318 1.00 82.50 88 ASP A CA 1
ATOM 661 C C . ASP A 1 88 ? 14.403 5.954 -11.118 1.00 82.50 88 ASP A C 1
ATOM 663 O O . ASP A 1 88 ? 13.259 5.857 -10.677 1.00 82.50 88 ASP A O 1
ATOM 667 N N . LYS A 1 89 ? 15.439 5.455 -10.435 1.00 86.62 89 LYS A N 1
ATOM 668 C CA . LYS A 1 89 ? 15.312 4.623 -9.226 1.00 86.62 89 LYS A CA 1
ATOM 669 C C . LYS A 1 89 ? 14.635 5.355 -8.074 1.00 86.62 89 LYS A C 1
ATOM 671 O O . LYS A 1 89 ? 13.929 4.744 -7.278 1.00 86.62 89 LYS A O 1
ATOM 676 N N . VAL A 1 90 ? 14.837 6.669 -7.971 1.00 90.31 90 VAL A N 1
ATOM 677 C CA . VAL A 1 90 ? 14.164 7.492 -6.958 1.00 90.31 90 VAL A CA 1
ATOM 678 C C . VAL A 1 90 ? 12.671 7.589 -7.265 1.00 90.31 90 VAL A C 1
ATOM 680 O O . VAL A 1 90 ? 11.868 7.503 -6.339 1.00 90.31 90 VAL A O 1
ATOM 683 N N . TYR A 1 91 ? 12.278 7.704 -8.538 1.00 89.88 91 TYR A N 1
ATOM 684 C CA . TYR A 1 91 ? 10.865 7.669 -8.926 1.00 89.88 91 TYR A CA 1
ATOM 685 C C . TYR A 1 91 ? 10.227 6.308 -8.659 1.00 89.88 91 TYR A C 1
ATOM 687 O O . TYR A 1 91 ? 9.118 6.269 -8.131 1.00 89.88 91 TYR A O 1
ATOM 695 N N . HIS A 1 92 ? 10.934 5.215 -8.943 1.00 91.50 92 HIS A N 1
ATOM 696 C CA . HIS A 1 92 ? 10.500 3.857 -8.608 1.00 91.50 92 HIS A CA 1
ATOM 697 C C . HIS A 1 92 ? 10.288 3.685 -7.097 1.00 91.50 92 HIS A C 1
ATOM 699 O O . HIS A 1 92 ? 9.198 3.323 -6.646 1.00 91.50 92 HIS A O 1
ATOM 705 N N . PHE A 1 93 ? 11.288 4.065 -6.299 1.00 94.31 93 PHE A N 1
ATOM 706 C CA . PHE A 1 93 ? 11.207 4.041 -4.840 1.00 94.31 93 PHE A CA 1
ATOM 707 C C . PHE A 1 93 ? 10.033 4.876 -4.309 1.00 94.31 93 PHE A C 1
ATOM 709 O O . PHE A 1 93 ? 9.200 4.371 -3.555 1.00 94.31 93 PHE A O 1
ATOM 716 N N . LEU A 1 94 ? 9.936 6.149 -4.711 1.00 94.81 94 LEU A N 1
ATOM 717 C CA . LEU A 1 94 ? 8.887 7.054 -4.236 1.00 94.81 94 LEU A CA 1
ATOM 718 C C . LEU A 1 94 ? 7.500 6.638 -4.725 1.00 94.81 94 LEU A C 1
ATOM 720 O O . LEU A 1 94 ? 6.539 6.748 -3.969 1.00 94.81 94 LEU A O 1
ATOM 724 N N . GLY A 1 95 ? 7.388 6.143 -5.957 1.00 93.94 95 GLY A N 1
ATOM 725 C CA . GLY A 1 95 ? 6.135 5.669 -6.535 1.00 93.94 95 GLY A CA 1
ATOM 726 C C . GLY A 1 95 ? 5.569 4.491 -5.751 1.00 93.94 95 GLY A C 1
ATOM 727 O O . GLY A 1 95 ? 4.412 4.529 -5.334 1.00 93.94 95 GLY A O 1
ATOM 728 N N . PHE A 1 96 ? 6.393 3.479 -5.470 1.00 96.38 96 PHE A N 1
ATOM 729 C CA . PHE A 1 96 ? 5.962 2.310 -4.701 1.00 96.38 96 PHE A CA 1
ATOM 730 C C . PHE A 1 96 ? 5.780 2.597 -3.207 1.00 96.38 96 PHE A C 1
ATOM 732 O O . PHE A 1 96 ? 4.859 2.051 -2.595 1.00 96.38 96 PHE A O 1
ATOM 739 N N . ALA A 1 97 ? 6.575 3.503 -2.629 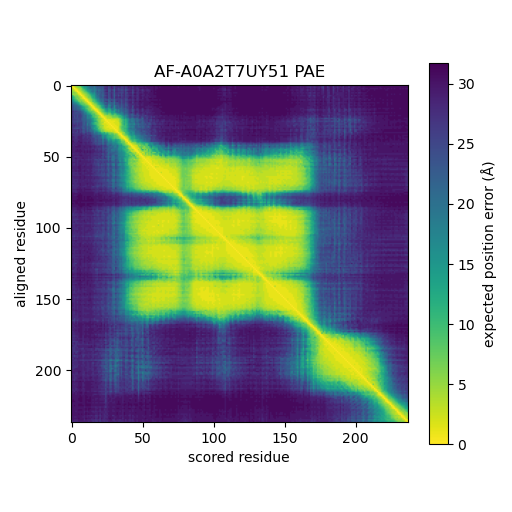1.00 96.44 97 ALA A N 1
ATOM 740 C CA . ALA A 1 97 ? 6.338 3.996 -1.275 1.00 96.44 97 ALA A CA 1
ATOM 741 C C . ALA A 1 97 ? 4.986 4.720 -1.177 1.00 96.44 97 ALA A C 1
ATOM 743 O O . ALA A 1 97 ? 4.191 4.430 -0.283 1.00 96.44 97 ALA A O 1
ATOM 744 N N . ALA A 1 98 ? 4.688 5.614 -2.124 1.00 96.00 98 ALA A N 1
ATOM 745 C CA . ALA A 1 98 ? 3.422 6.337 -2.180 1.00 96.00 98 ALA A CA 1
ATOM 746 C C . ALA A 1 98 ? 2.229 5.414 -2.463 1.00 96.00 98 ALA A C 1
ATOM 748 O O . ALA A 1 98 ? 1.148 5.658 -1.937 1.00 96.00 98 ALA A O 1
ATOM 749 N N . LEU A 1 99 ? 2.416 4.356 -3.258 1.00 95.62 99 LEU A N 1
ATOM 750 C CA . LEU A 1 99 ? 1.389 3.359 -3.563 1.00 95.62 99 LEU A CA 1
ATOM 751 C C . LEU A 1 99 ? 0.912 2.627 -2.304 1.00 95.62 99 LEU A C 1
ATOM 753 O O . LEU A 1 99 ? -0.290 2.531 -2.054 1.00 95.62 99 LEU A O 1
ATOM 757 N N . ILE A 1 100 ? 1.851 2.090 -1.522 1.00 96.19 100 ILE A N 1
ATOM 758 C CA . ILE A 1 100 ? 1.522 1.225 -0.384 1.00 96.19 100 ILE A CA 1
ATOM 759 C C . ILE A 1 100 ? 1.103 2.022 0.857 1.00 96.19 100 ILE A C 1
ATOM 761 O O . ILE A 1 100 ? 0.272 1.563 1.645 1.00 96.19 100 ILE A O 1
ATOM 765 N N . PHE A 1 101 ? 1.640 3.234 1.014 1.00 95.38 101 PHE A N 1
ATOM 766 C CA . PHE A 1 101 ? 1.441 4.074 2.190 1.00 95.38 101 PHE A CA 1
ATOM 767 C C . PHE A 1 101 ? -0.041 4.301 2.557 1.00 95.38 101 PHE A C 1
ATOM 769 O O . PHE A 1 101 ? -0.425 3.949 3.672 1.00 95.38 101 PHE A O 1
ATOM 776 N N . PRO A 1 102 ? -0.927 4.809 1.673 1.00 93.12 102 PRO A N 1
ATOM 777 C CA . PRO A 1 102 ? -2.326 5.057 2.026 1.00 93.12 102 PRO A CA 1
ATOM 778 C C . PRO A 1 102 ? -3.123 3.765 2.249 1.00 93.12 102 PRO A C 1
ATOM 780 O O . PRO A 1 102 ? -4.093 3.759 3.014 1.00 93.12 102 PRO A O 1
ATOM 783 N N . VAL A 1 103 ? -2.715 2.658 1.617 1.00 93.69 103 VAL A N 1
ATOM 784 C CA . VAL A 1 103 ? -3.369 1.352 1.772 1.00 93.69 103 VAL A CA 1
ATOM 785 C C . VAL A 1 103 ? -3.199 0.842 3.201 1.00 93.69 103 VAL A C 1
ATOM 787 O O . VAL A 1 103 ? -4.185 0.419 3.804 1.00 93.69 103 VAL A O 1
ATOM 790 N N . ILE A 1 104 ? -1.983 0.934 3.746 1.00 92.56 104 ILE A N 1
ATOM 791 C CA . ILE A 1 104 ? -1.644 0.460 5.096 1.00 92.56 104 ILE A CA 1
ATOM 792 C C . ILE A 1 104 ? -2.012 1.494 6.162 1.00 92.56 104 ILE A C 1
ATOM 794 O O . ILE A 1 104 ? -2.540 1.124 7.207 1.00 92.56 104 ILE A O 1
ATOM 798 N N . LEU A 1 105 ? -1.842 2.791 5.889 1.00 91.94 105 LEU A N 1
ATOM 799 C CA . LEU A 1 105 ? -2.170 3.856 6.844 1.00 91.94 105 LEU A CA 1
ATOM 800 C C . LEU A 1 105 ? -3.649 3.823 7.256 1.00 91.94 105 LEU A C 1
ATOM 802 O O . LEU A 1 105 ? -3.997 4.061 8.415 1.00 91.94 105 LEU A O 1
ATOM 806 N N . THR A 1 106 ? -4.530 3.516 6.302 1.00 89.88 106 THR A N 1
ATOM 807 C CA . THR A 1 106 ? -5.978 3.449 6.540 1.00 89.88 106 THR A CA 1
ATOM 808 C C . THR A 1 106 ? -6.419 2.164 7.243 1.00 89.88 106 THR A C 1
ATOM 810 O O . THR A 1 106 ? -7.479 2.148 7.872 1.00 89.88 106 THR A O 1
ATOM 813 N N . ASP A 1 107 ? -5.620 1.096 7.168 1.00 88.00 107 ASP A N 1
ATOM 814 C CA . ASP A 1 107 ? -5.871 -0.189 7.820 1.00 88.00 107 ASP A CA 1
ATOM 815 C C . ASP A 1 107 ? -4.587 -1.038 7.869 1.00 88.00 107 ASP A C 1
ATOM 817 O O . ASP A 1 107 ? -4.270 -1.750 6.913 1.00 88.00 107 ASP A O 1
ATOM 821 N N . SER A 1 108 ? -3.868 -1.003 8.997 1.00 88.25 108 SER A N 1
ATOM 822 C CA . SER A 1 108 ? -2.573 -1.693 9.154 1.00 88.25 108 SER A CA 1
ATOM 823 C C . SER A 1 108 ? -2.667 -3.214 8.938 1.00 88.25 108 SER A C 1
ATOM 825 O O . SER A 1 108 ? -1.744 -3.823 8.402 1.00 88.25 108 SER A O 1
ATOM 827 N N . ARG A 1 109 ? -3.837 -3.832 9.177 1.00 88.00 109 ARG A N 1
ATOM 828 C CA . ARG A 1 109 ? -4.077 -5.265 8.890 1.00 88.00 109 ARG A CA 1
ATOM 829 C C . ARG A 1 109 ? -3.849 -5.644 7.425 1.00 88.00 109 ARG A C 1
ATOM 831 O O . ARG A 1 109 ? -3.653 -6.820 7.119 1.00 88.00 109 ARG A O 1
ATOM 838 N N . ARG A 1 110 ? -3.889 -4.673 6.508 1.00 91.06 110 ARG A N 1
ATOM 839 C CA . ARG A 1 110 ? -3.663 -4.906 5.079 1.00 91.06 110 ARG A CA 1
ATOM 840 C C . ARG A 1 110 ? -2.214 -5.199 4.739 1.00 91.06 110 ARG A C 1
ATOM 842 O O . ARG A 1 110 ? -1.984 -5.758 3.673 1.00 91.06 110 ARG A O 1
ATOM 849 N N . TRP A 1 111 ? -1.268 -4.893 5.628 1.00 90.81 111 TRP A N 1
ATOM 850 C CA . TRP A 1 111 ? 0.156 -5.167 5.436 1.00 90.81 111 TRP A CA 1
ATOM 851 C C . TRP A 1 111 ? 0.416 -6.576 4.880 1.00 90.81 111 TRP A C 1
ATOM 853 O O . TRP A 1 111 ? 1.092 -6.726 3.862 1.00 90.81 111 TRP A O 1
ATOM 863 N N . LEU A 1 112 ? -0.193 -7.594 5.506 1.00 91.12 112 LEU A N 1
ATOM 864 C CA . LEU A 1 112 ? 0.042 -9.015 5.218 1.00 91.12 112 LEU A CA 1
ATOM 865 C C . LEU A 1 112 ? -0.218 -9.410 3.760 1.00 91.12 112 LEU A C 1
ATOM 867 O O . LEU A 1 112 ? 0.426 -10.327 3.260 1.00 91.12 112 LEU A O 1
ATOM 871 N N . TRP A 1 113 ? -1.150 -8.739 3.080 1.00 95.00 113 TRP A N 1
ATOM 872 C CA . TRP A 1 113 ? -1.484 -9.035 1.686 1.00 95.00 113 TRP A CA 1
ATOM 873 C C . TRP A 1 113 ? -1.086 -7.910 0.724 1.00 95.00 113 TRP A C 1
ATOM 875 O O . TRP A 1 113 ? -0.737 -8.185 -0.421 1.00 95.00 113 TRP A O 1
ATOM 885 N N . ALA A 1 114 ? -1.099 -6.650 1.162 1.00 93.50 114 ALA A N 1
ATOM 886 C CA . ALA A 1 114 ? -0.830 -5.501 0.303 1.00 93.50 114 ALA A CA 1
ATOM 887 C C . ALA A 1 114 ? 0.654 -5.395 -0.068 1.00 93.50 114 ALA A C 1
ATOM 889 O O . ALA A 1 114 ? 0.969 -5.088 -1.215 1.00 93.50 114 ALA A O 1
ATOM 890 N N . VAL A 1 115 ? 1.562 -5.699 0.866 1.00 94.88 115 VAL A N 1
ATOM 891 C CA . VAL A 1 115 ? 3.010 -5.714 0.606 1.00 94.88 115 VAL A CA 1
ATOM 892 C C . VAL A 1 115 ? 3.387 -6.761 -0.447 1.00 94.88 115 VAL A C 1
ATOM 894 O O . VAL A 1 115 ? 3.958 -6.366 -1.466 1.00 94.88 115 VAL A O 1
ATOM 897 N N . PRO A 1 116 ? 3.056 -8.063 -0.294 1.00 96.75 116 PRO A N 1
ATOM 898 C CA . PRO A 1 116 ? 3.402 -9.047 -1.319 1.00 96.75 116 PRO A CA 1
ATOM 899 C C . PRO A 1 116 ? 2.721 -8.751 -2.660 1.00 96.75 116 PRO A C 1
ATOM 901 O O . PRO A 1 116 ? 3.337 -8.950 -3.704 1.00 96.75 116 PRO A O 1
ATOM 904 N N . LEU A 1 117 ? 1.495 -8.213 -2.652 1.00 96.44 117 LEU A N 1
ATOM 905 C CA . LEU A 1 117 ? 0.810 -7.800 -3.876 1.00 96.44 117 LEU A CA 1
ATOM 906 C C . LEU A 1 117 ? 1.534 -6.648 -4.589 1.00 96.44 117 LEU A C 1
ATOM 908 O O . LEU A 1 117 ? 1.717 -6.710 -5.801 1.00 96.44 117 LEU A O 1
ATOM 912 N N . ALA A 1 118 ? 1.975 -5.619 -3.861 1.00 95.56 118 ALA A N 1
ATOM 913 C CA . ALA A 1 118 ? 2.714 -4.496 -4.436 1.00 95.56 118 ALA A CA 1
ATOM 914 C C . ALA A 1 118 ? 4.088 -4.928 -4.974 1.00 95.56 118 ALA A C 1
ATOM 916 O O . ALA A 1 118 ? 4.493 -4.484 -6.045 1.00 95.56 118 ALA A O 1
ATOM 917 N N . VAL A 1 119 ? 4.780 -5.841 -4.288 1.00 96.12 119 VAL A N 1
ATOM 918 C CA . VAL A 1 119 ? 6.044 -6.413 -4.783 1.00 96.12 119 VAL A CA 1
ATOM 919 C C . VAL A 1 119 ? 5.816 -7.224 -6.060 1.00 96.12 119 VAL A C 1
ATOM 921 O O . VAL A 1 119 ? 6.536 -7.036 -7.041 1.00 96.12 119 VAL A O 1
ATOM 924 N N . ALA A 1 120 ? 4.792 -8.083 -6.085 1.00 96.25 120 ALA A N 1
ATOM 925 C CA . ALA A 1 120 ? 4.424 -8.838 -7.281 1.00 96.25 120 ALA A CA 1
ATOM 926 C C . ALA A 1 120 ? 4.038 -7.909 -8.441 1.00 96.25 120 ALA A C 1
ATOM 928 O O . ALA A 1 120 ? 4.420 -8.158 -9.581 1.00 96.25 120 ALA A O 1
ATOM 929 N N . TYR A 1 121 ? 3.337 -6.813 -8.146 1.00 96.00 121 TYR A N 1
ATOM 930 C CA . TYR A 1 121 ? 2.982 -5.789 -9.120 1.00 96.00 121 TYR A CA 1
ATOM 931 C C . TYR A 1 121 ? 4.215 -5.109 -9.732 1.00 96.00 121 TYR A C 1
ATOM 933 O O . TYR A 1 121 ? 4.311 -5.027 -10.954 1.00 96.00 121 TYR A O 1
ATOM 941 N N . GLY A 1 122 ? 5.193 -4.699 -8.917 1.00 92.88 122 GLY A N 1
ATOM 942 C CA . GLY A 1 122 ? 6.458 -4.143 -9.416 1.00 92.88 122 GLY A CA 1
ATOM 943 C C . GLY A 1 122 ? 7.261 -5.139 -10.252 1.00 92.88 122 GLY A C 1
ATOM 944 O O . GLY A 1 122 ? 7.788 -4.778 -11.297 1.00 92.88 122 GLY A O 1
ATOM 945 N N . GLY A 1 123 ? 7.287 -6.413 -9.851 1.00 92.38 123 GLY A N 1
ATOM 946 C CA . GLY A 1 123 ? 7.903 -7.472 -10.656 1.00 92.38 123 GLY A CA 1
ATOM 947 C C . GLY A 1 123 ? 7.184 -7.699 -11.988 1.00 92.38 123 GLY A C 1
ATOM 948 O O . GLY A 1 123 ? 7.831 -7.891 -13.014 1.00 92.38 123 GLY A O 1
ATOM 949 N N . ALA A 1 124 ? 5.850 -7.639 -11.998 1.00 93.56 124 ALA A N 1
ATOM 950 C CA . ALA A 1 124 ? 5.058 -7.782 -13.215 1.00 93.56 124 ALA A CA 1
ATOM 951 C C . ALA A 1 124 ? 5.308 -6.635 -14.203 1.00 93.56 124 ALA A C 1
ATOM 953 O O . ALA A 1 124 ? 5.448 -6.899 -15.395 1.00 93.56 124 ALA A O 1
ATOM 954 N N . ILE A 1 125 ? 5.408 -5.388 -13.730 1.00 91.56 125 ILE A N 1
ATOM 955 C CA . ILE A 1 125 ? 5.751 -4.246 -14.591 1.00 91.56 125 ILE A CA 1
ATOM 956 C C . ILE A 1 125 ? 7.111 -4.483 -15.254 1.00 91.56 125 ILE A C 1
ATOM 958 O O . ILE A 1 125 ? 7.201 -4.391 -16.477 1.00 91.56 125 ILE A O 1
ATOM 962 N N . GLU A 1 126 ? 8.118 -4.902 -14.490 1.00 90.69 126 GLU A N 1
ATOM 963 C CA . GLU A 1 126 ? 9.483 -5.079 -15.005 1.00 90.69 126 GLU A CA 1
ATOM 964 C C . GLU A 1 126 ? 9.589 -6.242 -15.997 1.00 90.69 126 GLU A C 1
ATOM 966 O O . GLU A 1 126 ? 10.365 -6.185 -16.949 1.00 90.69 126 GLU A O 1
ATOM 971 N N . LEU A 1 127 ? 8.750 -7.270 -15.848 1.00 90.12 127 LEU A N 1
ATOM 972 C CA . LEU A 1 127 ? 8.619 -8.341 -16.839 1.00 90.12 127 LEU A CA 1
ATOM 973 C C . LEU A 1 127 ? 7.904 -7.889 -18.122 1.00 90.12 127 LEU A C 1
ATOM 975 O O . LEU A 1 127 ? 8.192 -8.412 -19.200 1.00 90.12 127 LEU A O 1
ATOM 979 N N . ILE A 1 128 ? 6.971 -6.938 -18.029 1.00 89.25 128 ILE A N 1
ATOM 980 C CA . ILE A 1 128 ? 6.187 -6.448 -19.174 1.00 89.25 128 ILE A CA 1
ATOM 981 C C . ILE A 1 128 ? 6.940 -5.352 -19.941 1.00 89.25 128 ILE A C 1
ATOM 983 O O . ILE A 1 128 ? 6.820 -5.286 -21.165 1.00 89.25 128 ILE A O 1
ATOM 987 N N . GLN A 1 129 ? 7.748 -4.530 -19.266 1.00 87.62 129 GLN A N 1
ATOM 988 C CA . GLN A 1 129 ? 8.520 -3.425 -19.853 1.00 87.62 129 GLN A CA 1
ATOM 989 C C . GLN A 1 129 ? 9.299 -3.784 -21.145 1.00 87.62 129 GLN A C 1
ATOM 991 O O . GLN A 1 129 ? 9.198 -3.025 -22.117 1.00 87.62 129 GLN A O 1
ATOM 996 N N . PRO A 1 130 ? 9.990 -4.942 -21.249 1.00 85.19 130 PRO A N 1
ATOM 997 C CA . PRO A 1 130 ? 10.620 -5.403 -22.494 1.00 85.19 130 PRO A CA 1
ATOM 998 C C . PRO A 1 130 ? 9.676 -5.487 -23.692 1.00 85.19 130 PRO A C 1
ATOM 1000 O O . PRO A 1 130 ? 10.068 -5.189 -24.820 1.00 85.19 130 PRO A O 1
ATOM 1003 N N . SER A 1 131 ? 8.414 -5.843 -23.456 1.00 86.38 131 SER A N 1
ATOM 1004 C CA . SER A 1 131 ? 7.407 -6.008 -24.510 1.00 86.38 131 SER A CA 1
ATOM 1005 C C . SER A 1 131 ? 6.928 -4.674 -25.094 1.00 86.38 131 SER A C 1
ATOM 1007 O O . SER A 1 131 ? 6.361 -4.657 -26.184 1.00 86.38 131 SER A O 1
ATOM 1009 N N . VAL A 1 132 ? 7.166 -3.556 -24.400 1.00 83.06 132 VAL A N 1
ATOM 1010 C CA . VAL A 1 132 ? 6.821 -2.194 -24.853 1.00 83.06 132 VAL A CA 1
ATOM 1011 C C . VAL A 1 132 ? 8.048 -1.393 -25.311 1.00 83.06 132 VAL A C 1
ATOM 1013 O O . VAL A 1 132 ? 7.958 -0.182 -25.513 1.00 83.06 132 VAL A O 1
ATOM 1016 N N . GLY A 1 133 ? 9.193 -2.062 -25.495 1.00 75.81 133 GLY A N 1
ATOM 1017 C CA . GLY A 1 133 ? 10.427 -1.451 -25.998 1.00 75.81 133 GLY A CA 1
ATOM 1018 C C . GLY A 1 133 ? 11.288 -0.765 -24.932 1.00 75.81 133 GLY A C 1
ATOM 1019 O O . GLY A 1 133 ? 12.107 0.082 -25.282 1.00 75.81 133 GLY A O 1
ATOM 1020 N N . ARG A 1 134 ? 11.119 -1.109 -23.646 1.00 79.31 134 ARG A N 1
ATOM 1021 C CA . ARG A 1 134 ? 11.943 -0.606 -22.527 1.00 79.31 134 ARG A CA 1
ATOM 1022 C C . ARG A 1 134 ? 12.835 -1.716 -21.965 1.00 79.31 134 ARG A C 1
ATOM 1024 O O . ARG A 1 134 ? 12.512 -2.889 -22.092 1.00 79.31 134 ARG A O 1
ATOM 1031 N N . SER A 1 135 ? 13.968 -1.376 -21.359 1.00 77.06 135 SER A N 1
ATOM 1032 C CA . SER A 1 135 ? 14.840 -2.366 -20.713 1.00 77.06 135 SER A CA 1
ATOM 1033 C C . SER A 1 135 ? 14.315 -2.728 -19.328 1.00 77.06 135 SER A C 1
ATOM 1035 O O . SER A 1 135 ? 14.065 -1.826 -18.539 1.00 77.06 135 SER A O 1
ATOM 1037 N N . ALA A 1 136 ? 14.228 -4.021 -19.014 1.00 78.94 136 ALA A N 1
ATOM 1038 C CA . ALA A 1 136 ? 14.058 -4.457 -17.632 1.00 78.94 136 ALA A CA 1
ATOM 1039 C C . ALA A 1 136 ? 15.368 -4.234 -16.858 1.00 78.94 136 ALA A C 1
ATOM 1041 O O . ALA A 1 136 ? 16.413 -4.749 -17.269 1.00 78.94 136 ALA A O 1
ATOM 1042 N N . ASP A 1 137 ? 15.312 -3.504 -15.742 1.00 83.88 137 ASP A N 1
ATOM 1043 C CA . ASP A 1 137 ? 16.434 -3.346 -14.812 1.00 83.88 137 ASP A CA 1
ATOM 1044 C C . ASP A 1 137 ? 16.075 -3.946 -13.444 1.00 83.88 137 ASP A C 1
ATOM 1046 O O . ASP A 1 137 ? 15.116 -3.561 -12.775 1.00 83.88 137 ASP A O 1
ATOM 1050 N N . TRP A 1 138 ? 16.894 -4.893 -12.991 1.00 86.19 138 TRP A N 1
ATOM 1051 C CA . TRP A 1 138 ? 16.774 -5.486 -11.659 1.00 86.19 138 TRP A CA 1
ATOM 1052 C C . TRP A 1 138 ? 16.934 -4.452 -10.537 1.00 86.19 138 TRP A C 1
ATOM 1054 O O . TRP A 1 138 ? 16.432 -4.659 -9.430 1.00 86.19 138 TRP A O 1
ATOM 1064 N N . LEU A 1 139 ? 17.627 -3.340 -10.800 1.00 88.06 139 LEU A N 1
ATOM 1065 C CA . LEU A 1 139 ? 17.780 -2.248 -9.843 1.00 88.06 139 LEU A CA 1
ATOM 1066 C C . LEU A 1 139 ? 16.492 -1.436 -9.679 1.00 88.06 139 LEU A C 1
ATOM 1068 O O . LEU A 1 139 ? 16.249 -0.957 -8.570 1.00 88.06 139 LEU A O 1
ATOM 1072 N N . ASP A 1 140 ? 15.654 -1.339 -10.710 1.00 87.75 140 ASP A N 1
ATOM 1073 C CA . ASP A 1 140 ? 14.335 -0.703 -10.613 1.00 87.75 140 ASP A CA 1
ATOM 1074 C C . ASP A 1 140 ? 13.383 -1.581 -9.802 1.00 87.75 140 ASP A C 1
ATOM 1076 O O . ASP A 1 140 ? 12.727 -1.099 -8.876 1.00 87.75 140 ASP A O 1
ATOM 1080 N N . PHE A 1 141 ? 13.437 -2.903 -10.000 1.00 91.38 141 PHE A N 1
ATOM 1081 C CA . PHE A 1 141 ? 12.743 -3.843 -9.119 1.00 91.38 141 PHE A CA 1
ATOM 1082 C C . PHE A 1 141 ? 13.204 -3.723 -7.654 1.00 91.38 141 PHE A C 1
ATOM 1084 O O . PHE A 1 141 ? 12.380 -3.708 -6.735 1.00 91.38 141 PHE A O 1
ATOM 1091 N N . GLY A 1 142 ? 14.512 -3.586 -7.414 1.00 93.06 142 GLY A N 1
ATOM 1092 C CA . GLY A 1 142 ? 15.058 -3.344 -6.074 1.00 93.06 142 GLY A CA 1
ATOM 1093 C C . GLY A 1 142 ? 14.581 -2.021 -5.460 1.00 93.06 142 GLY A C 1
ATOM 1094 O O . GLY A 1 142 ? 14.251 -1.967 -4.269 1.00 93.06 142 GLY A O 1
ATOM 1095 N N . ALA A 1 143 ? 14.489 -0.961 -6.265 1.00 93.19 143 ALA A N 1
ATOM 1096 C CA . ALA A 1 143 ? 13.936 0.325 -5.850 1.00 93.19 143 ALA A CA 1
ATOM 1097 C C . ALA A 1 143 ? 12.440 0.220 -5.509 1.00 93.19 143 ALA A C 1
ATOM 1099 O O . ALA A 1 143 ? 12.018 0.729 -4.471 1.00 93.19 143 ALA A O 1
ATOM 1100 N N . ASN A 1 144 ? 11.659 -0.515 -6.306 1.00 94.19 144 ASN A N 1
ATOM 1101 C CA . ASN A 1 144 ? 10.250 -0.794 -6.023 1.00 94.19 144 ASN A CA 1
ATOM 1102 C C . ASN A 1 144 ? 10.104 -1.524 -4.681 1.00 94.19 144 ASN A C 1
ATOM 1104 O O . ASN A 1 144 ? 9.356 -1.080 -3.813 1.00 94.19 144 ASN A O 1
ATOM 1108 N N . LEU A 1 145 ? 10.857 -2.613 -4.475 1.00 96.25 145 LEU A N 1
ATOM 1109 C CA . LEU A 1 145 ? 10.812 -3.413 -3.247 1.00 96.25 145 LEU A CA 1
ATOM 1110 C C . LEU A 1 145 ? 11.148 -2.578 -2.006 1.00 96.25 145 LEU A C 1
ATOM 1112 O O . LEU A 1 145 ? 10.408 -2.595 -1.022 1.00 96.25 145 LEU A O 1
ATOM 1116 N N . THR A 1 146 ? 12.253 -1.833 -2.047 1.00 96.38 146 THR A N 1
ATOM 1117 C CA . THR A 1 146 ? 12.665 -0.974 -0.926 1.00 96.38 146 THR A CA 1
ATOM 1118 C C . THR A 1 146 ? 11.674 0.163 -0.685 1.00 96.38 146 THR A C 1
ATOM 1120 O O . THR A 1 146 ? 11.390 0.475 0.471 1.00 96.38 146 THR A O 1
ATOM 1123 N N . GLY A 1 147 ? 11.083 0.719 -1.746 1.00 96.00 147 GLY A N 1
ATOM 1124 C CA . GLY A 1 147 ? 9.998 1.696 -1.674 1.00 96.00 147 GLY A CA 1
ATOM 1125 C C . GLY A 1 147 ? 8.764 1.141 -0.970 1.00 96.00 147 GLY A C 1
ATOM 1126 O O . GLY A 1 147 ? 8.267 1.767 -0.035 1.00 96.00 147 GLY A O 1
ATOM 1127 N N . VAL A 1 148 ? 8.314 -0.065 -1.343 1.00 96.88 148 VAL A N 1
ATOM 1128 C CA . VAL A 1 148 ? 7.195 -0.747 -0.670 1.00 96.88 148 VAL A CA 1
ATOM 1129 C C . VAL A 1 148 ? 7.496 -0.921 0.816 1.00 96.88 148 VAL A C 1
ATOM 1131 O O . VAL A 1 148 ? 6.696 -0.514 1.649 1.00 96.88 148 VAL A O 1
ATOM 1134 N N . LEU A 1 149 ? 8.650 -1.486 1.177 1.00 96.38 149 LEU A N 1
ATOM 1135 C CA . LEU A 1 149 ? 8.978 -1.732 2.585 1.00 96.38 149 LEU A CA 1
ATOM 1136 C C . LEU A 1 149 ? 9.065 -0.431 3.396 1.00 96.38 149 LEU A C 1
ATOM 1138 O O . LEU A 1 149 ? 8.526 -0.360 4.499 1.00 96.38 149 LEU A O 1
ATOM 1142 N N . ALA A 1 150 ? 9.695 0.608 2.843 1.00 96.06 150 ALA A N 1
ATOM 1143 C CA . ALA A 1 150 ? 9.829 1.901 3.507 1.00 96.06 150 ALA A CA 1
ATOM 1144 C C . ALA A 1 150 ? 8.479 2.616 3.670 1.00 96.06 150 ALA A C 1
ATOM 1146 O O . ALA A 1 150 ? 8.162 3.099 4.758 1.00 96.06 150 ALA A O 1
ATOM 1147 N N . GLY A 1 151 ? 7.666 2.667 2.610 1.00 95.12 151 GLY A N 1
ATOM 1148 C CA . GLY A 1 151 ? 6.337 3.281 2.649 1.00 95.12 151 GLY A CA 1
ATOM 1149 C C . GLY A 1 151 ? 5.398 2.550 3.602 1.00 95.12 151 GLY A C 1
ATOM 1150 O O . GLY A 1 151 ? 4.644 3.178 4.342 1.00 95.12 151 GLY A O 1
ATOM 1151 N N . ALA A 1 152 ? 5.492 1.225 3.637 1.00 93.31 152 ALA A N 1
ATOM 1152 C CA . ALA A 1 152 ? 4.712 0.402 4.534 1.00 93.31 152 ALA A CA 1
ATOM 1153 C C . ALA A 1 152 ? 5.130 0.641 5.997 1.00 93.31 152 ALA A C 1
ATOM 1155 O O . ALA A 1 152 ? 4.271 0.907 6.838 1.00 93.31 152 ALA A O 1
ATOM 1156 N N . ALA A 1 153 ? 6.433 0.624 6.306 1.00 93.00 153 ALA A N 1
ATOM 1157 C CA . ALA A 1 153 ? 6.932 0.877 7.662 1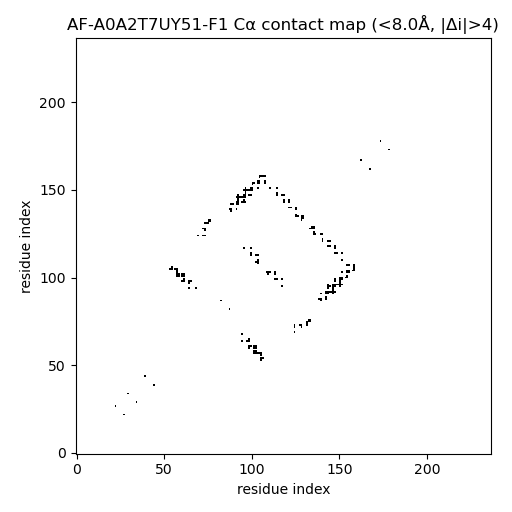.00 93.00 153 ALA A CA 1
ATOM 1158 C C . ALA A 1 153 ? 6.546 2.280 8.159 1.00 93.00 153 ALA A C 1
ATOM 1160 O O . ALA A 1 153 ? 6.111 2.453 9.297 1.00 93.00 153 ALA A O 1
ATOM 1161 N N . LEU A 1 154 ? 6.646 3.290 7.288 1.00 93.75 154 LEU A N 1
ATOM 1162 C CA . LEU A 1 154 ? 6.224 4.650 7.612 1.00 93.75 154 LEU A CA 1
ATOM 1163 C C . LEU A 1 154 ? 4.716 4.732 7.888 1.00 93.75 154 LEU A C 1
ATOM 1165 O O . LEU A 1 154 ? 4.301 5.463 8.788 1.00 93.75 154 LEU A O 1
ATOM 1169 N N . ALA A 1 155 ? 3.905 3.989 7.131 1.00 92.81 155 ALA A N 1
ATOM 1170 C CA . ALA A 1 155 ? 2.463 3.931 7.327 1.00 92.81 155 ALA A CA 1
ATOM 1171 C C . ALA A 1 155 ? 2.081 3.294 8.668 1.00 92.81 155 ALA A C 1
ATOM 1173 O O . ALA A 1 155 ? 1.188 3.821 9.324 1.00 92.81 155 ALA A O 1
ATOM 1174 N N . GLU A 1 156 ? 2.758 2.226 9.103 1.00 88.81 156 GLU A N 1
ATOM 1175 C CA . GLU A 1 156 ? 2.514 1.616 10.420 1.00 88.81 156 GLU A CA 1
ATOM 1176 C C . GLU A 1 156 ? 2.866 2.567 11.564 1.00 88.81 156 GLU A C 1
ATOM 1178 O O . GLU A 1 156 ? 2.023 2.836 12.416 1.00 88.81 156 GLU A O 1
ATOM 1183 N N . ILE A 1 157 ? 4.051 3.186 11.519 1.00 89.62 157 ILE A N 1
ATOM 1184 C CA . ILE A 1 157 ? 4.479 4.150 12.545 1.00 89.62 157 ILE A CA 1
ATOM 1185 C C . ILE A 1 157 ? 3.472 5.303 12.676 1.00 89.62 157 ILE A C 1
ATOM 1187 O O . ILE A 1 157 ? 3.177 5.768 13.780 1.00 89.62 157 ILE A O 1
ATOM 1191 N N . LEU A 1 158 ? 2.948 5.802 11.552 1.00 87.88 158 LEU A N 1
ATOM 1192 C CA . LEU A 1 158 ? 1.935 6.857 11.570 1.00 87.88 158 LEU A CA 1
ATOM 1193 C C . LEU A 1 158 ? 0.565 6.345 12.010 1.00 87.88 158 LEU A C 1
ATOM 1195 O O . LEU A 1 158 ? -0.133 7.065 12.720 1.00 87.88 158 LEU A O 1
ATOM 1199 N N . HIS A 1 159 ? 0.180 5.138 11.604 1.00 85.75 159 HIS A N 1
ATOM 1200 C CA . HIS A 1 159 ? -1.074 4.515 12.009 1.00 85.75 159 HIS A CA 1
ATOM 1201 C C . HIS A 1 159 ? -1.145 4.364 13.531 1.00 85.75 159 HIS A C 1
ATOM 1203 O O . HIS A 1 159 ? -2.146 4.758 14.130 1.00 85.75 159 HIS A O 1
ATOM 1209 N N . ASP A 1 160 ? -0.063 3.892 14.150 1.00 80.56 160 ASP A N 1
ATOM 1210 C CA . ASP A 1 160 ? 0.032 3.737 15.602 1.00 80.56 160 ASP A CA 1
ATOM 1211 C C . ASP A 1 160 ? -0.032 5.098 16.301 1.00 80.56 160 ASP A C 1
ATOM 1213 O O . ASP A 1 160 ? -0.876 5.314 17.165 1.00 80.56 160 ASP A O 1
ATOM 1217 N N . ARG A 1 161 ? 0.723 6.095 15.818 1.00 81.62 161 ARG A N 1
ATOM 1218 C CA . ARG A 1 161 ? 0.658 7.463 16.369 1.00 81.62 161 ARG A CA 1
ATOM 1219 C C . ARG A 1 161 ? -0.720 8.116 16.251 1.00 81.62 161 ARG A C 1
ATOM 1221 O O . ARG A 1 161 ? -1.088 8.918 17.110 1.00 81.62 161 ARG A O 1
ATOM 1228 N N . ILE A 1 162 ? -1.456 7.852 15.172 1.00 76.69 162 ILE A N 1
ATOM 1229 C CA . ILE A 1 162 ? -2.816 8.373 14.983 1.00 76.69 162 ILE A CA 1
ATOM 1230 C C . ILE A 1 162 ? -3.783 7.635 15.913 1.00 76.69 162 ILE A C 1
ATOM 1232 O O . ILE A 1 162 ? -4.619 8.284 16.538 1.00 76.69 162 ILE A O 1
ATOM 1236 N N . ARG A 1 163 ? -3.651 6.311 16.064 1.00 68.81 163 ARG A N 1
ATOM 1237 C CA . ARG A 1 163 ? -4.453 5.537 17.019 1.00 68.81 163 ARG A CA 1
ATOM 1238 C C . ARG A 1 163 ? -4.252 6.054 18.443 1.00 68.81 163 ARG A C 1
ATOM 1240 O O . ARG A 1 163 ? -5.238 6.375 19.099 1.00 68.81 163 ARG A O 1
ATOM 1247 N N . ASP A 1 164 ? -3.008 6.236 18.870 1.00 63.75 164 ASP A N 1
ATOM 1248 C CA . ASP A 1 164 ? -2.686 6.668 20.232 1.00 63.75 164 ASP A CA 1
ATOM 1249 C C . ASP A 1 164 ? -3.219 8.075 20.530 1.00 63.75 164 ASP A C 1
ATOM 1251 O O . ASP A 1 164 ? -3.758 8.338 21.600 1.00 63.75 164 ASP A O 1
ATOM 1255 N N . ARG A 1 165 ? -3.143 9.004 19.570 1.00 64.69 165 ARG A N 1
ATOM 1256 C CA . ARG A 1 165 ? -3.607 10.387 19.785 1.00 64.69 165 ARG A CA 1
ATOM 1257 C C . ARG A 1 165 ? -5.120 10.564 19.764 1.00 64.69 165 ARG A C 1
ATOM 1259 O O . ARG A 1 165 ? -5.600 11.529 20.353 1.00 64.69 165 ARG A O 1
ATOM 1266 N N . PHE A 1 166 ? -5.856 9.687 19.088 1.00 56.34 166 PHE A N 1
ATOM 1267 C CA . PHE A 1 166 ? -7.312 9.799 18.971 1.00 56.34 166 PHE A CA 1
ATOM 1268 C C . PHE A 1 166 ? -8.082 8.814 19.861 1.00 56.34 166 PHE A C 1
ATOM 1270 O O . PHE A 1 166 ? -9.232 9.099 20.182 1.00 56.34 166 PHE A O 1
ATOM 1277 N N . PHE A 1 167 ? -7.473 7.702 20.288 1.00 50.19 167 PHE A N 1
ATOM 1278 C CA . PHE A 1 167 ? -8.157 6.633 21.028 1.00 50.19 167 PHE A CA 1
ATOM 1279 C C . PHE A 1 167 ? -7.575 6.320 22.419 1.00 50.19 167 PHE A C 1
ATOM 1281 O O . PHE A 1 167 ? -8.146 5.490 23.118 1.00 50.19 167 PHE A O 1
ATOM 1288 N N . ALA A 1 168 ? -6.529 7.013 22.894 1.00 51.94 168 ALA A N 1
ATOM 1289 C CA . ALA A 1 168 ? -6.001 6.828 24.259 1.00 51.94 168 ALA A CA 1
ATOM 1290 C C . ALA A 1 168 ? -6.933 7.298 25.403 1.00 51.94 168 ALA A C 1
ATOM 1292 O O . ALA A 1 168 ? -6.534 7.283 26.561 1.00 51.94 168 ALA A O 1
ATOM 1293 N N . VAL A 1 169 ? -8.167 7.730 25.116 1.00 47.72 169 VAL A N 1
ATOM 1294 C CA . VAL A 1 169 ? -9.154 8.121 26.145 1.00 47.72 169 VAL A CA 1
ATOM 1295 C C . VAL A 1 169 ? -10.110 6.972 26.510 1.00 47.72 169 VAL A C 1
ATOM 1297 O O . VAL A 1 169 ? -10.899 7.117 27.437 1.00 47.72 169 VAL A O 1
ATOM 1300 N N . GLU A 1 170 ? -10.025 5.803 25.864 1.00 48.62 170 GLU A N 1
ATOM 1301 C CA . GLU A 1 170 ? -10.985 4.707 26.096 1.00 48.62 170 GLU A CA 1
ATOM 1302 C C . GLU A 1 170 ? -10.328 3.344 26.357 1.00 48.62 170 GLU A C 1
ATOM 1304 O O . GLU A 1 170 ? -10.845 2.294 25.989 1.00 48.62 170 GLU A O 1
ATOM 1309 N N . THR A 1 171 ? -9.188 3.343 27.041 1.00 46.19 171 THR A N 1
ATOM 1310 C CA . THR A 1 171 ? -8.766 2.191 27.842 1.00 46.19 171 THR A CA 1
ATOM 1311 C C . THR A 1 171 ? -8.620 2.693 29.263 1.00 46.19 171 THR A C 1
ATOM 1313 O O . THR A 1 171 ? -7.668 3.391 29.598 1.00 46.19 171 THR A O 1
ATOM 1316 N N . VAL A 1 172 ? -9.619 2.416 30.100 1.00 54.03 172 VAL A N 1
ATOM 1317 C CA . VAL A 1 172 ? -9.422 2.508 31.544 1.00 54.03 172 VAL A CA 1
ATOM 1318 C C . VAL A 1 172 ? -8.331 1.486 31.855 1.00 54.03 172 VAL A C 1
ATOM 1320 O O . VAL A 1 172 ? -8.597 0.288 31.822 1.00 54.03 172 VAL A O 1
ATOM 1323 N N . ASP A 1 173 ? -7.102 1.958 32.071 1.00 53.19 173 ASP A N 1
ATOM 1324 C CA . ASP A 1 173 ? -6.010 1.165 32.634 1.00 53.19 173 ASP A CA 1
ATOM 1325 C C . ASP A 1 173 ? -6.403 0.816 34.072 1.00 53.19 173 ASP A C 1
ATOM 1327 O O . ASP A 1 173 ? -6.041 1.496 35.036 1.00 53.19 173 ASP A O 1
ATOM 1331 N N . LEU A 1 174 ? -7.241 -0.208 34.210 1.00 59.66 174 LEU A N 1
ATOM 1332 C CA . LEU A 1 174 ? -7.451 -0.879 35.477 1.00 59.66 174 LEU A CA 1
ATOM 1333 C C . LEU A 1 174 ? -6.099 -1.522 35.841 1.00 59.66 174 LEU A C 1
ATOM 1335 O O . LEU A 1 174 ? -5.581 -2.293 35.029 1.00 59.66 174 LEU A O 1
ATOM 1339 N N . PRO A 1 175 ? -5.471 -1.176 36.982 1.00 65.75 175 PRO A N 1
ATOM 1340 C CA . PRO A 1 175 ? -4.196 -1.769 37.392 1.00 65.75 175 PRO A CA 1
ATOM 1341 C C . PRO A 1 175 ? -4.282 -3.300 37.356 1.00 65.75 175 PRO A C 1
ATOM 1343 O O . PRO A 1 175 ? -5.342 -3.841 37.637 1.00 65.75 175 PRO A O 1
ATOM 1346 N N . ASP A 1 176 ? -3.189 -4.008 37.046 1.00 67.44 176 ASP A N 1
ATOM 1347 C CA . ASP A 1 176 ? -3.186 -5.469 36.793 1.00 67.44 176 ASP A CA 1
ATOM 1348 C C . ASP A 1 176 ? -3.968 -6.304 37.835 1.00 67.44 176 ASP A C 1
ATOM 1350 O O . ASP A 1 176 ? -4.611 -7.297 37.497 1.00 67.44 176 ASP A O 1
ATOM 1354 N N . ALA A 1 177 ? -3.988 -5.858 39.095 1.00 69.56 177 ALA A N 1
ATOM 1355 C CA . ALA A 1 177 ? -4.774 -6.457 40.175 1.00 69.56 177 ALA A CA 1
ATOM 1356 C C . ALA A 1 177 ? -6.298 -6.464 39.920 1.00 69.56 177 ALA A C 1
ATOM 1358 O O . ALA A 1 177 ? -6.991 -7.403 40.313 1.00 69.56 177 ALA A O 1
ATOM 1359 N N . ASP A 1 178 ? -6.828 -5.436 39.263 1.00 73.31 178 ASP A N 1
ATOM 1360 C CA . ASP A 1 178 ? -8.240 -5.309 38.911 1.00 73.31 178 ASP A CA 1
ATOM 1361 C C . ASP A 1 178 ? -8.605 -6.219 37.726 1.00 73.31 178 ASP A C 1
ATOM 1363 O O . ASP A 1 178 ? -9.680 -6.816 37.740 1.00 73.31 178 ASP A O 1
ATOM 1367 N N . LEU A 1 179 ? -7.695 -6.423 36.761 1.00 74.12 179 LEU A N 1
ATOM 1368 C CA . LEU A 1 179 ? -7.879 -7.377 35.655 1.00 74.12 179 LEU A CA 1
ATOM 1369 C C . LEU A 1 179 ? -7.891 -8.828 36.148 1.00 74.12 179 LEU A C 1
ATOM 1371 O O . LEU A 1 179 ? -8.738 -9.618 35.728 1.00 74.12 179 LEU A O 1
ATOM 1375 N N . GLU A 1 180 ? -6.992 -9.179 37.070 1.00 80.56 180 GLU A N 1
ATOM 1376 C CA . GLU A 1 180 ? -6.988 -10.497 37.714 1.00 80.56 180 GLU A CA 1
ATOM 1377 C C . GLU A 1 180 ? -8.260 -10.717 38.545 1.00 80.56 180 GLU A C 1
ATOM 1379 O O . GLU A 1 180 ? -8.871 -11.788 38.488 1.00 80.56 180 GLU A O 1
ATOM 1384 N N . ALA A 1 181 ? -8.711 -9.691 39.273 1.00 82.12 181 ALA A N 1
ATOM 1385 C CA . ALA A 1 181 ? -9.948 -9.753 40.044 1.00 82.12 181 ALA A CA 1
ATOM 1386 C C . ALA A 1 181 ? -11.194 -9.871 39.150 1.00 82.12 181 ALA A C 1
ATOM 1388 O O . ALA A 1 181 ? -12.125 -10.604 39.488 1.00 82.12 181 ALA A O 1
ATOM 1389 N N . GLU A 1 182 ? -11.240 -9.174 38.014 1.00 80.44 182 GLU A N 1
ATOM 1390 C CA . GLU A 1 182 ? -12.319 -9.303 37.031 1.00 80.44 182 GLU A CA 1
ATOM 1391 C C . GLU A 1 182 ? -12.302 -10.663 36.333 1.00 80.44 182 GLU A C 1
ATOM 1393 O O . GLU A 1 182 ? -13.359 -11.284 36.215 1.00 80.44 182 GLU A O 1
ATOM 1398 N N . ALA A 1 183 ? -11.129 -11.181 35.958 1.00 85.88 183 ALA A N 1
ATOM 1399 C CA . ALA A 1 183 ? -10.994 -12.522 35.395 1.00 85.88 183 ALA A CA 1
ATOM 1400 C C . ALA A 1 183 ? -11.500 -13.590 36.376 1.00 85.88 183 ALA A C 1
ATOM 1402 O O . ALA A 1 183 ? -12.330 -14.419 36.001 1.00 85.88 183 ALA A O 1
ATOM 1403 N N . LEU A 1 184 ? -11.108 -13.507 37.653 1.00 88.38 184 LEU A N 1
ATOM 1404 C CA . LEU A 1 184 ? -11.615 -14.384 38.713 1.00 88.38 184 LEU A CA 1
ATOM 1405 C C . LEU A 1 184 ? -13.137 -14.274 38.886 1.00 88.38 184 LEU A C 1
ATOM 1407 O O . LEU A 1 184 ? -13.812 -15.291 39.044 1.00 88.38 184 LEU A O 1
ATOM 1411 N N . ARG A 1 185 ? -13.706 -13.061 38.827 1.00 84.94 185 ARG A N 1
ATOM 1412 C CA . ARG A 1 185 ? -15.167 -12.854 38.898 1.00 84.94 185 ARG A CA 1
ATOM 1413 C C . ARG A 1 185 ? -15.891 -13.463 37.701 1.00 84.94 185 ARG A C 1
ATOM 1415 O O . ARG A 1 185 ? -16.934 -14.090 37.878 1.00 84.94 185 ARG A O 1
ATOM 1422 N N . VAL A 1 186 ? -15.350 -13.300 36.497 1.00 87.25 186 VAL A N 1
ATOM 1423 C CA . VAL A 1 186 ? -15.923 -13.862 35.266 1.00 87.25 186 VAL A CA 1
ATOM 1424 C C . VAL A 1 186 ? -15.831 -15.387 35.275 1.00 87.25 186 VAL A C 1
ATOM 1426 O O . VAL A 1 186 ? -16.788 -16.057 34.888 1.00 87.25 186 VAL A O 1
ATOM 1429 N N . GLU A 1 187 ? -14.725 -15.951 35.759 1.00 91.75 187 GLU A N 1
ATOM 1430 C CA . GLU A 1 187 ? -14.568 -17.397 35.920 1.00 91.75 187 GLU A CA 1
ATOM 1431 C C . GLU A 1 187 ? -15.528 -17.968 36.965 1.00 91.75 187 GLU A C 1
ATOM 1433 O O . GLU A 1 187 ? -16.154 -18.998 36.704 1.00 91.75 187 GLU A O 1
ATOM 1438 N N . ALA A 1 188 ? -15.715 -17.280 38.094 1.00 93.19 188 ALA A N 1
ATOM 1439 C CA . ALA A 1 188 ? -16.696 -17.658 39.107 1.00 93.19 188 ALA A CA 1
ATOM 1440 C C . ALA A 1 188 ? -18.126 -17.630 38.543 1.00 93.19 188 ALA A C 1
ATOM 1442 O O . ALA A 1 188 ? -18.844 -18.624 38.640 1.00 93.19 188 ALA A O 1
ATOM 1443 N N . MET A 1 189 ? -18.505 -16.550 37.851 1.00 86.81 189 MET A N 1
ATOM 1444 C CA . MET A 1 189 ? -19.822 -16.427 37.216 1.00 86.81 189 MET A CA 1
ATOM 1445 C C . MET A 1 189 ? -20.038 -17.501 36.140 1.00 86.81 189 MET A C 1
ATOM 1447 O O . MET A 1 189 ? -21.113 -18.092 36.042 1.00 86.81 189 MET A O 1
ATOM 1451 N N . ARG A 1 190 ? -19.002 -17.811 35.349 1.00 93.31 190 ARG A N 1
ATOM 1452 C CA . ARG A 1 190 ? -19.036 -18.906 34.371 1.00 93.31 190 ARG A CA 1
ATOM 1453 C C . ARG A 1 190 ? -19.216 -20.263 35.053 1.00 93.31 190 ARG A C 1
ATOM 1455 O O . ARG A 1 190 ? -19.929 -21.105 34.513 1.00 93.31 190 ARG A O 1
ATOM 1462 N N . ALA A 1 191 ? -18.570 -20.495 36.193 1.00 92.88 191 ALA A N 1
ATOM 1463 C CA . ALA A 1 191 ? -18.683 -21.746 36.935 1.00 92.88 191 ALA A CA 1
ATOM 1464 C C . ALA A 1 191 ? -20.089 -21.936 37.522 1.00 92.88 191 ALA A C 1
ATOM 1466 O O . ALA A 1 191 ? -20.656 -23.014 37.351 1.00 92.88 191 ALA A O 1
ATOM 1467 N N . GLU A 1 192 ? -20.664 -20.892 38.126 1.00 94.81 192 GLU A N 1
ATOM 1468 C CA . GLU A 1 192 ? -22.036 -20.904 38.656 1.00 94.81 192 GLU A CA 1
ATOM 1469 C C . GLU A 1 192 ? -23.060 -21.187 37.550 1.00 94.81 192 GLU A C 1
ATOM 1471 O O . GLU A 1 192 ? -23.850 -22.122 37.672 1.00 94.81 192 GLU A O 1
ATOM 1476 N N . LEU A 1 193 ? -22.974 -20.478 36.418 1.00 95.44 193 LEU A N 1
ATOM 1477 C CA . LEU A 1 193 ? -23.846 -20.706 35.258 1.00 95.44 193 LEU A CA 1
ATOM 1478 C C . LEU A 1 193 ? -23.752 -22.139 34.724 1.00 95.44 193 LEU A C 1
ATOM 1480 O O . LEU A 1 193 ? -24.761 -22.751 34.379 1.00 95.44 193 LEU A O 1
ATOM 1484 N N . VAL A 1 194 ? -22.537 -22.684 34.626 1.00 96.00 194 VAL A N 1
ATOM 1485 C CA . VAL A 1 194 ? -22.328 -24.057 34.146 1.00 96.00 194 VAL A CA 1
ATOM 1486 C C . VAL A 1 194 ? -22.891 -25.081 35.131 1.00 96.00 194 VAL A C 1
ATOM 1488 O O . VAL A 1 194 ? -23.380 -26.125 34.696 1.00 96.00 194 VAL A O 1
ATOM 1491 N N . ASP A 1 195 ? -22.825 -24.818 36.434 1.00 96.25 195 ASP A N 1
ATOM 1492 C CA . ASP A 1 195 ? -23.377 -25.717 37.445 1.00 96.25 195 ASP A CA 1
ATOM 1493 C C . ASP A 1 195 ? -24.909 -25.699 37.445 1.00 96.25 195 ASP A C 1
ATOM 1495 O O . ASP A 1 195 ? -25.539 -26.757 37.387 1.00 96.25 195 ASP A O 1
ATOM 1499 N N . GLU A 1 196 ? -25.507 -24.513 37.360 1.00 95.00 196 GLU A N 1
ATOM 1500 C CA . GLU A 1 196 ? -26.957 -24.336 37.248 1.00 95.00 196 GLU A CA 1
ATOM 1501 C C . GLU A 1 196 ? -27.505 -25.046 35.995 1.00 95.00 196 GLU A C 1
ATOM 1503 O O . GLU A 1 196 ? -28.483 -25.797 36.060 1.00 95.00 196 GLU A O 1
ATOM 1508 N N . LEU A 1 197 ? -26.792 -24.942 34.866 1.00 93.81 197 LEU A N 1
ATOM 1509 C CA . LEU A 1 197 ? -27.135 -25.656 33.634 1.00 93.81 197 LEU A CA 1
ATOM 1510 C C . LEU A 1 197 ? -27.054 -27.184 33.794 1.00 93.81 197 LEU A C 1
ATOM 1512 O O . LEU A 1 197 ? -27.873 -27.918 33.238 1.00 93.81 197 LEU A O 1
ATOM 1516 N N . ARG A 1 198 ? -26.065 -27.688 34.547 1.00 95.19 198 ARG A N 1
ATOM 1517 C CA . ARG A 1 198 ? -25.914 -29.129 34.818 1.00 95.19 198 ARG A CA 1
ATOM 1518 C C . ARG A 1 198 ? -27.036 -29.665 35.696 1.00 95.19 198 ARG A C 1
ATOM 1520 O O . ARG A 1 198 ? -27.457 -30.802 35.477 1.00 95.19 198 ARG A O 1
ATOM 1527 N N . VAL A 1 199 ? -27.487 -28.892 36.682 1.00 94.38 199 VAL A N 1
ATOM 1528 C CA . VAL A 1 199 ? -28.602 -29.275 37.559 1.00 94.38 199 VAL A CA 1
ATOM 1529 C C . VAL A 1 199 ? -29.884 -29.390 36.742 1.00 94.38 199 VAL A C 1
ATOM 1531 O O . VAL A 1 199 ? -30.481 -30.467 36.724 1.00 94.38 199 VAL A O 1
ATOM 1534 N N . LEU A 1 200 ? -30.222 -28.357 35.965 1.00 92.50 200 LEU A N 1
ATOM 1535 C CA . LEU A 1 200 ? -31.406 -28.362 35.099 1.00 92.50 200 LEU A CA 1
ATOM 1536 C C . LEU A 1 200 ? -31.388 -29.527 34.101 1.00 92.50 200 LEU A C 1
ATOM 1538 O O . LEU A 1 200 ? -32.390 -30.214 33.919 1.00 92.50 200 LEU A O 1
ATOM 1542 N N . LEU A 1 201 ? -30.229 -29.817 33.498 1.00 91.44 201 LEU A N 1
ATOM 1543 C CA . LEU A 1 201 ? -30.097 -30.940 32.569 1.00 91.44 201 LEU A CA 1
ATOM 1544 C C . LEU A 1 201 ? -30.345 -32.295 33.252 1.00 91.44 201 LEU A C 1
ATOM 1546 O O . LEU A 1 201 ? -30.946 -33.185 32.649 1.00 91.44 201 LEU A O 1
ATOM 1550 N N . ARG A 1 202 ? -29.883 -32.482 34.497 1.00 93.88 202 ARG A N 1
ATOM 1551 C CA . ARG A 1 202 ? -30.151 -33.715 35.257 1.00 93.88 202 ARG A CA 1
ATOM 1552 C C . ARG A 1 202 ? -31.622 -33.843 35.618 1.00 93.88 202 ARG A C 1
ATOM 1554 O O . ARG A 1 202 ? -32.145 -34.952 35.527 1.00 93.88 202 ARG A O 1
ATOM 1561 N N . GLU A 1 203 ? -32.268 -32.759 36.029 1.00 93.31 203 GLU A N 1
ATOM 1562 C CA . GLU A 1 203 ? -33.696 -32.757 36.353 1.00 93.31 203 GLU A CA 1
ATOM 1563 C C . GLU A 1 203 ? -34.531 -33.136 35.127 1.00 93.31 203 GLU A C 1
ATOM 1565 O O . GLU A 1 203 ? -35.323 -34.075 35.204 1.00 93.31 203 GLU A O 1
ATOM 1570 N N . GLU A 1 204 ? -34.254 -32.531 33.970 1.00 89.75 204 GLU A N 1
ATOM 1571 C CA . GLU A 1 204 ? -34.915 -32.863 32.701 1.00 89.75 204 GLU A CA 1
ATOM 1572 C C . GLU A 1 204 ? -34.653 -34.308 32.253 1.00 89.75 204 GLU A C 1
ATOM 1574 O O . GLU A 1 204 ? -35.581 -35.040 31.909 1.00 89.75 204 GLU A O 1
ATOM 1579 N N . LEU A 1 205 ? -33.400 -34.781 32.309 1.00 87.62 205 LEU A N 1
ATOM 1580 C CA . LEU A 1 205 ? -33.069 -36.175 31.978 1.00 87.62 205 LEU A CA 1
ATOM 1581 C C . LEU A 1 205 ? -33.772 -37.174 32.904 1.00 87.62 205 LEU A C 1
ATOM 1583 O O . LEU A 1 205 ? -34.201 -38.241 32.458 1.00 87.62 205 LEU A O 1
ATOM 1587 N N . THR A 1 206 ? -33.893 -36.840 34.188 1.00 88.94 206 THR A N 1
ATOM 1588 C CA . THR A 1 206 ? -34.590 -37.681 35.167 1.00 88.94 206 THR A CA 1
ATOM 1589 C C . THR A 1 206 ? -36.098 -37.656 34.920 1.00 88.94 206 THR A C 1
ATOM 1591 O O . THR A 1 206 ? -36.720 -38.717 34.941 1.00 88.94 206 THR A O 1
ATOM 1594 N N . GLY A 1 207 ? -36.667 -36.491 34.593 1.00 84.88 207 GLY A N 1
ATOM 1595 C CA . GLY A 1 207 ? -38.065 -36.334 34.186 1.00 84.88 207 GLY A CA 1
ATOM 1596 C C . GLY A 1 207 ? -38.403 -37.143 32.933 1.00 84.88 207 GLY A C 1
ATOM 1597 O O . GLY A 1 207 ? -39.362 -37.913 32.936 1.00 84.88 207 GLY A O 1
ATOM 1598 N N . MET A 1 208 ? -37.560 -37.078 31.897 1.00 80.81 208 MET A N 1
ATOM 1599 C CA . MET A 1 208 ? -37.717 -37.896 30.687 1.00 80.81 208 MET A CA 1
ATOM 1600 C C . MET A 1 208 ? -37.617 -39.397 30.983 1.00 80.81 208 MET A C 1
ATOM 1602 O O . MET A 1 208 ? -38.383 -40.189 30.434 1.00 80.81 208 MET A O 1
ATOM 1606 N N . ARG A 1 209 ? -36.698 -39.812 31.865 1.00 79.88 209 ARG A N 1
ATOM 1607 C CA . ARG A 1 209 ? -36.549 -41.223 32.251 1.00 79.88 209 ARG A CA 1
ATOM 1608 C C . ARG A 1 209 ? -37.742 -41.734 33.062 1.00 79.88 209 ARG A C 1
ATOM 1610 O O . ARG A 1 209 ? -38.155 -42.871 32.852 1.00 79.88 209 ARG A O 1
ATOM 1617 N N . ALA A 1 210 ? -38.289 -40.915 33.958 1.00 76.12 210 ALA A N 1
ATOM 1618 C CA . ALA A 1 210 ? -39.501 -41.237 34.706 1.00 76.12 210 ALA A CA 1
ATOM 1619 C C . ALA A 1 210 ? -40.716 -41.353 33.771 1.00 76.12 210 ALA A C 1
ATOM 1621 O O . ALA A 1 210 ? -41.420 -42.357 33.823 1.00 76.12 210 ALA A O 1
ATOM 1622 N N . GLY A 1 211 ? -40.886 -40.410 32.837 1.00 73.25 211 GLY A N 1
ATOM 1623 C CA . GLY A 1 211 ? -41.946 -40.476 31.825 1.00 73.25 211 GLY A CA 1
ATOM 1624 C C . GLY A 1 211 ? -41.833 -41.699 30.906 1.00 73.25 211 GLY A C 1
ATOM 1625 O O . GLY A 1 211 ? -42.837 -42.327 30.578 1.00 73.25 211 GLY A O 1
ATOM 1626 N N . ALA A 1 212 ? -40.614 -42.109 30.539 1.00 70.25 212 ALA A N 1
ATOM 1627 C CA . ALA A 1 212 ? -40.389 -43.341 29.777 1.00 70.25 212 ALA A CA 1
ATOM 1628 C C . ALA A 1 212 ? -40.702 -44.619 30.586 1.00 70.25 212 ALA A C 1
ATOM 1630 O O . ALA A 1 212 ? -41.165 -45.615 30.025 1.00 70.25 212 ALA A O 1
ATOM 1631 N N . ALA A 1 213 ? -40.464 -44.606 31.901 1.00 65.75 213 ALA A N 1
ATOM 1632 C CA . ALA A 1 213 ? -40.819 -45.712 32.790 1.00 65.75 213 ALA A CA 1
ATOM 1633 C C . ALA A 1 213 ? -42.342 -45.828 32.979 1.00 65.75 213 ALA A C 1
ATOM 1635 O O . ALA A 1 213 ? -42.877 -46.931 32.956 1.00 65.75 213 ALA A O 1
ATOM 1636 N N . GLU A 1 214 ? -43.049 -44.703 33.084 1.00 61.00 214 GLU A N 1
ATOM 1637 C CA . GLU A 1 214 ? -44.511 -44.673 33.198 1.00 61.00 214 GLU A CA 1
ATOM 1638 C C . GLU A 1 214 ? -45.194 -45.111 31.890 1.00 61.00 214 GLU A C 1
ATOM 1640 O O . GLU A 1 214 ? -46.129 -45.907 31.911 1.00 61.00 214 GLU A O 1
ATOM 1645 N N . ALA A 1 215 ? -44.647 -44.719 30.734 1.00 61.66 215 ALA A N 1
ATOM 1646 C CA . ALA A 1 215 ? -45.121 -45.167 29.421 1.00 61.66 215 ALA A CA 1
ATOM 1647 C C . ALA A 1 215 ? -44.871 -46.664 29.128 1.00 61.66 215 ALA A C 1
ATOM 1649 O O . ALA A 1 215 ? -45.430 -47.198 28.170 1.00 61.66 215 ALA A O 1
ATOM 1650 N N . SER A 1 216 ? -44.030 -47.342 29.919 1.00 59.25 216 SER A N 1
ATOM 1651 C CA . SER A 1 216 ? -43.729 -48.778 29.780 1.00 59.25 216 SER A CA 1
ATOM 1652 C C . SER A 1 216 ? -44.352 -49.653 30.875 1.00 59.25 216 SER A C 1
ATOM 1654 O O . SER A 1 216 ? -44.154 -50.871 30.864 1.00 59.25 216 SER A O 1
ATOM 1656 N N . ALA A 1 217 ? -45.137 -49.069 31.789 1.00 55.53 217 ALA A N 1
ATOM 1657 C CA . ALA A 1 217 ? -45.895 -49.820 32.782 1.00 55.53 217 ALA A CA 1
ATOM 1658 C C . ALA A 1 217 ? -47.009 -50.654 32.100 1.00 55.53 217 ALA A C 1
ATOM 1660 O O . ALA A 1 217 ? -47.798 -50.102 31.328 1.00 55.53 217 ALA A O 1
ATOM 1661 N N . PRO A 1 218 ? -47.102 -51.978 32.345 1.00 60.97 218 PRO A N 1
ATOM 1662 C CA . PRO A 1 218 ? -48.211 -52.797 31.851 1.00 60.97 218 PRO A CA 1
ATOM 1663 C C . PRO A 1 218 ? -49.549 -52.303 32.426 1.00 60.97 218 PRO A C 1
ATOM 1665 O O . PRO A 1 218 ? -49.565 -51.868 33.578 1.00 60.97 218 PRO A O 1
ATOM 1668 N N . PRO A 1 219 ? -50.672 -52.398 31.687 1.00 58.44 219 PRO A N 1
ATOM 1669 C CA . PRO A 1 219 ? -51.972 -51.988 32.208 1.00 58.44 219 PRO A CA 1
ATOM 1670 C C . PRO A 1 219 ? -52.293 -52.786 33.478 1.00 58.44 219 PRO A C 1
ATOM 1672 O O . PRO A 1 219 ? -52.236 -54.019 33.466 1.00 58.44 219 PRO A O 1
ATOM 1675 N N . GLU A 1 220 ? -52.592 -52.079 34.573 1.00 58.28 220 GLU A N 1
ATOM 1676 C CA . GLU A 1 220 ? -53.030 -52.686 35.830 1.00 58.28 220 GLU A CA 1
ATOM 1677 C C . GLU A 1 220 ? -54.224 -53.609 35.560 1.00 58.28 220 GLU A C 1
ATOM 1679 O O . GLU A 1 220 ? -55.230 -53.207 34.974 1.00 58.28 220 GLU A O 1
ATOM 1684 N N . ALA A 1 221 ? -54.087 -54.873 35.961 1.00 55.41 221 ALA A N 1
ATOM 1685 C CA . ALA A 1 221 ? -55.152 -55.852 35.867 1.00 55.41 221 ALA A CA 1
ATOM 1686 C C . ALA A 1 221 ? -56.325 -55.417 36.758 1.00 55.41 221 ALA A C 1
ATOM 1688 O O . ALA A 1 221 ? -56.194 -55.305 37.977 1.00 55.41 221 ALA A O 1
ATOM 1689 N N . GLU A 1 222 ? -57.466 -55.186 36.117 1.00 53.19 222 GLU A N 1
ATOM 1690 C CA . GLU A 1 222 ? -58.751 -54.878 36.732 1.00 53.19 222 GLU A CA 1
ATOM 1691 C C . GLU A 1 222 ? -59.089 -55.936 37.810 1.00 53.19 222 GLU A C 1
ATOM 1693 O O . GLU A 1 222 ? -59.087 -57.138 37.513 1.00 53.19 222 GLU A O 1
ATOM 1698 N N . PRO A 1 223 ? -59.339 -55.552 39.078 1.00 63.25 223 PRO A N 1
ATOM 1699 C CA . PRO A 1 223 ? -59.710 -56.516 40.107 1.00 63.25 223 PRO A CA 1
ATOM 1700 C C . PRO A 1 223 ? -61.082 -57.133 39.778 1.00 63.25 223 PRO A C 1
ATOM 1702 O O . PRO A 1 223 ? -61.972 -56.424 39.303 1.00 63.25 223 PRO A O 1
ATOM 1705 N N . PRO A 1 224 ? -61.294 -58.442 40.026 1.00 52.69 224 PRO A N 1
ATOM 1706 C CA . PRO A 1 224 ? -62.523 -59.117 39.628 1.00 52.69 224 PRO A CA 1
ATOM 1707 C C . PRO A 1 224 ? -63.746 -58.479 40.294 1.00 52.69 224 PRO A C 1
ATOM 1709 O O . PRO A 1 224 ? -63.780 -58.268 41.508 1.00 52.69 224 PRO A O 1
ATOM 1712 N N . ALA A 1 225 ? -64.751 -58.191 39.465 1.00 52.97 225 ALA A N 1
ATOM 1713 C CA . ALA A 1 225 ? -66.022 -57.599 39.849 1.00 52.97 225 ALA A CA 1
ATOM 1714 C C . ALA A 1 225 ? -66.650 -58.312 41.058 1.00 52.97 225 ALA A C 1
ATOM 1716 O O . ALA A 1 225 ? -66.833 -59.531 41.066 1.00 52.97 225 ALA A O 1
ATOM 1717 N N . ALA A 1 226 ? -67.017 -57.528 42.072 1.00 59.41 226 ALA A N 1
ATOM 1718 C CA . ALA A 1 226 ? -67.791 -58.004 43.206 1.00 59.41 226 ALA A CA 1
ATOM 1719 C C . ALA A 1 226 ? -69.169 -58.501 42.735 1.00 59.41 226 ALA A C 1
ATOM 1721 O O . ALA A 1 226 ? -69.964 -57.745 42.175 1.00 59.41 226 ALA A O 1
ATOM 1722 N N . THR A 1 227 ? -69.458 -59.778 42.981 1.00 59.31 227 THR A N 1
ATOM 1723 C CA . THR A 1 227 ? -70.777 -60.383 42.768 1.00 59.31 227 THR A CA 1
ATOM 1724 C C . THR A 1 227 ? -71.834 -59.655 43.612 1.00 59.31 227 THR A C 1
ATOM 1726 O O . THR A 1 227 ? -71.642 -59.520 44.824 1.00 59.31 227 THR A O 1
ATOM 1729 N N . PRO A 1 228 ? -72.961 -59.199 43.036 1.00 54.09 228 PRO A N 1
ATOM 1730 C CA . PRO A 1 228 ? -73.999 -58.519 43.801 1.00 54.09 228 PRO A CA 1
ATOM 1731 C C . PRO A 1 228 ? -74.713 -59.492 44.749 1.00 54.09 228 PRO A C 1
ATOM 1733 O O . PRO A 1 228 ? -75.100 -60.598 44.368 1.00 54.09 228 PRO A O 1
ATOM 1736 N N . ALA A 1 229 ? -74.892 -59.058 45.998 1.00 60.75 229 ALA A N 1
ATOM 1737 C CA . ALA A 1 229 ? -75.646 -59.775 47.018 1.00 60.75 229 ALA A CA 1
ATOM 1738 C C . ALA A 1 229 ? -77.115 -59.974 46.595 1.00 60.75 229 ALA A C 1
ATOM 1740 O O . ALA A 1 229 ? -77.764 -59.057 46.090 1.00 60.75 229 ALA A O 1
ATOM 1741 N N . ALA A 1 230 ? -77.634 -61.182 46.823 1.00 63.41 230 ALA A N 1
ATOM 1742 C CA . ALA A 1 230 ? -79.012 -61.560 46.528 1.00 63.41 230 ALA A CA 1
ATOM 1743 C C . ALA A 1 230 ? -80.032 -60.783 47.397 1.00 63.41 230 ALA A C 1
ATOM 1745 O O . ALA A 1 230 ? -79.760 -60.524 48.573 1.00 63.41 230 ALA A O 1
ATOM 1746 N N . PRO A 1 231 ? -81.217 -60.430 46.860 1.00 65.75 231 PRO A N 1
ATOM 1747 C CA . PRO A 1 231 ? -82.228 -59.664 47.586 1.00 65.75 231 PRO A CA 1
ATOM 1748 C C . PRO A 1 231 ? -82.948 -60.505 48.662 1.00 65.75 231 PRO A C 1
ATOM 1750 O O . PRO A 1 231 ? -83.087 -61.722 48.507 1.00 65.75 231 PRO A O 1
ATOM 1753 N N . PRO A 1 232 ? -83.447 -59.877 49.745 1.00 63.97 232 PRO A N 1
ATOM 1754 C CA . PRO A 1 232 ? -84.126 -60.585 50.825 1.00 63.97 232 PRO A CA 1
ATOM 1755 C C . PRO A 1 232 ? -85.503 -61.116 50.394 1.00 63.97 232 PRO A C 1
ATOM 1757 O O . PRO A 1 232 ? -86.279 -60.433 49.726 1.00 63.97 232 PRO A O 1
ATOM 1760 N N . ALA A 1 233 ? -85.805 -62.346 50.818 1.00 66.25 233 ALA A N 1
ATOM 1761 C CA . ALA A 1 233 ? -87.062 -63.040 50.550 1.00 66.25 233 ALA A CA 1
ATOM 1762 C C . ALA A 1 233 ? -88.279 -62.349 51.217 1.00 66.25 233 ALA A C 1
ATOM 1764 O O . ALA A 1 233 ? -88.145 -61.758 52.294 1.00 66.25 233 ALA A O 1
ATOM 1765 N N . PRO A 1 234 ? -89.482 -62.430 50.613 1.00 60.22 234 PRO A N 1
ATOM 1766 C CA . PRO A 1 234 ? -90.652 -61.690 51.075 1.00 60.22 234 PRO A CA 1
ATOM 1767 C C . PRO A 1 234 ? -91.260 -62.288 52.350 1.00 60.22 234 PRO A C 1
ATOM 1769 O O . PRO A 1 234 ? -91.480 -63.496 52.452 1.00 60.22 234 PRO A O 1
ATOM 1772 N N . ARG A 1 235 ? -91.602 -61.408 53.302 1.00 54.78 235 ARG A N 1
ATOM 1773 C CA . ARG A 1 235 ? -92.421 -61.736 54.478 1.00 54.78 235 ARG A CA 1
ATOM 1774 C C . ARG A 1 235 ? -93.803 -62.219 54.027 1.00 54.78 235 ARG A C 1
ATOM 1776 O O . ARG A 1 235 ? -94.475 -61.523 53.268 1.00 54.78 235 ARG A O 1
ATOM 1783 N N . ARG A 1 236 ? -94.240 -63.374 54.530 1.00 55.06 236 ARG A N 1
ATOM 1784 C CA . ARG A 1 236 ? -95.653 -63.778 54.530 1.00 55.06 236 ARG A CA 1
ATOM 1785 C C . ARG A 1 236 ? -96.220 -63.631 55.946 1.00 55.06 236 ARG A C 1
ATOM 1787 O O . ARG A 1 236 ? -95.477 -63.809 56.905 1.00 55.06 236 ARG A O 1
ATOM 1794 N N . HIS A 1 237 ? -97.487 -63.219 55.958 1.00 49.25 237 HIS A N 1
ATOM 1795 C CA . HIS A 1 237 ? -98.358 -62.762 57.047 1.00 49.25 237 HIS A CA 1
ATOM 1796 C C . HIS A 1 237 ? -98.192 -63.428 58.412 1.00 49.25 237 HIS A C 1
ATOM 1798 O O . HIS A 1 237 ? -98.063 -64.670 58.450 1.00 49.25 237 HIS A O 1
#

Foldseek 3Di:
DDDDDDDDDPDPDPDDDPPDPDQDPVSVVCVVVVCPPDVCDVVVVVVVVVLVVLQVVLVVQLVVLLVVVLCVLLAQDDPVPPVPDCVLLVCLLQSLLSNQQSNCLSPVVCCVPSLVVQLVSQVVSLVCSVVSPHHRDVSSSVSNNNSNVVSSVVSVVNSVVVCCVPPVVPDPPPDPVVVVVVVVVVVVVVVVVVVVVVVVVVVVVVVVVVVVVVVPDDPPDDDDDDDDDDDDDDDDD

Organism: NCBI:txid404875

InterPro domains:
  IPR006976 VanZ-LLP1 [PF04892] (85-158)

Sequence (237 aa):
MVYWFNGELPKANGRCPPMTRSPSPDDRLKAIRGEVPGATGPLSALIVGQTWLWRWSGLVLGVMLALLIASLTLTPLPAERIMTGGIDKVYHFLGFAALIFPVILTDSRRWLWAVPLAVAYGGAIELIQPSVGRSADWLDFGANLTGVLAGAALAEILHDRIRDRFFAVETVDLPDADLEAEALRVEAMRAELVDELRVLLREELTGMRAGAAEASAPPEAEPPAATPAAPPAPRRH

pLDDT: mean 75.73, std 18.05, range [32.38, 96.88]

Mean predicted aligned error: 20.0 Å